Protein AF-A0A4R3VF91-F1 (afdb_monomer_lite)

Foldseek 3Di:
DDDDDDDDDDDDDDPPPPPPDPPPPPPPPQDLQSVLQVVQQVDDLVLQQDPCSSCVFKNFDPPPPPPPDDDPFRVVVQPDVVQCVQQVHDPPFHWDWDDQPPFQKIKIWGQDDPQRAIGIWIWRDDPPDDIDTDDDLDDADPDRHATNFWDWTWTHGNNFIWIKTWGAPDQQAPKIKIWIWGDPPPDTDFIKIKTFHFDKDWDWDDKAFQPPDPCRVVCVVVQRVQQVQVSQVVVVHDHNDQVVQAVNPDDDPQQVVCQVPPDDPPCFLNDQFHFFDNNPDDPPDCPQQQTTFESPDWHWHWGDGPNDIWIKIWGFRGYHNRGHNKIKIWIFDPPRGNVRTGMIIIIHIGGSGTPRMDMDGD

pLDDT: mean 86.43, std 14.27, range [40.16, 98.0]

Sequence (362 aa):
MTTPLMPRTAWLGGLAFALAGLAATAQAGPSACAEVAAQARKLPESGWAAPEPLAPWLRRYEPRHPRAMLTAVEQDLLDDPRWRQAVSATPDQPLSIERLRGTPIYRVDQVAGSAGCQTYVLVEARSGQPARPLATPIPVEQPMGLCTTQSAFFATVQGQPALVVGGHDSMIGLDQHYRVSTWDGKAFGPACTLALKLHGRLRQAEQHCRSDAGWCSGAAALARELAQAYDRDRRGGAKLDPEKFADGHSPDRILRTTLRQPDLGPGAAGDEGLQLPLLGDEARDRDIFLSSYANVDVRRLAVWLDGRWWQVVVGRAGIGWRESTDTLVTLYEPLGRAIDAQAGWRFTLEASGLVSATASPE

InterPro domains:
  IPR006311 Twin-arginine translocation pathway, signal sequence [PS51318] (1-34)

Organism: Roseateles saccharophilus (NCBI:txid304)

Secondary structure (DSSP, 8-state):
---------------------------PPPPHHHHHHHHHTTS-GGGGGSSSTTTTTEEEPPP-TT-SS--HHHHHHHH-HHHHHHTT--TTSPPEEEE-TTSSEEEEEEEETTTTEEEEEEEE--TTS--EEE--SSPPPTTT-B-TTEEEEEEEETTEEEEEEEEESSTT---EEEEEEEB-SSSB---EEEEEEEEEEEEEEEEEE-TT-TTHHHHHHHHHHHHHHHHHHHTTSS---GGGGTTTPPPPHHHHHHHHS---STTSTT-TT-B---TT---SS--HHHHBB-SSS-EEEEEEETTEEEEEEEEEEEETTEEEEEEEEEEE-TT--GGGEEEEEEEEEEEEEEEEEEEEE-

Radius of gyration: 30.02 Å; chains: 1; bounding box: 81×42×118 Å

Structure (mmCIF, N/CA/C/O backbone):
data_AF-A0A4R3VF91-F1
#
_entry.id   AF-A0A4R3VF91-F1
#
loop_
_atom_site.group_PDB
_atom_site.id
_atom_site.type_symbol
_atom_site.label_atom_id
_atom_site.label_alt_id
_atom_site.label_comp_id
_atom_site.label_asym_id
_atom_site.label_entity_id
_atom_site.label_seq_id
_atom_site.pdbx_PDB_ins_code
_atom_site.Cartn_x
_atom_site.Cartn_y
_atom_site.Cartn_z
_atom_site.occupancy
_atom_site.B_iso_or_equiv
_atom_site.auth_seq_id
_atom_site.auth_comp_id
_atom_site.auth_asym_id
_atom_site.auth_atom_id
_atom_site.pdbx_PDB_model_num
ATOM 1 N N . MET A 1 1 ? 50.967 6.607 81.917 1.00 45.06 1 MET A N 1
ATOM 2 C CA . MET A 1 1 ? 51.541 5.290 82.275 1.00 45.06 1 MET A CA 1
ATOM 3 C C . MET A 1 1 ? 50.398 4.347 82.616 1.00 45.06 1 MET A C 1
ATOM 5 O O . MET A 1 1 ? 49.387 4.833 83.101 1.00 45.06 1 MET A O 1
ATOM 9 N N . THR A 1 2 ? 50.586 3.061 82.300 1.00 42.62 2 THR A N 1
ATOM 10 C CA . THR A 1 2 ? 49.705 1.892 82.525 1.00 42.62 2 THR A CA 1
ATOM 11 C C . THR A 1 2 ? 48.376 1.831 81.754 1.00 42.62 2 THR A C 1
ATOM 13 O O . THR A 1 2 ? 47.336 2.288 82.214 1.00 42.62 2 THR A O 1
ATOM 16 N N . THR A 1 3 ? 48.435 1.172 80.589 1.00 51.84 3 THR A N 1
ATOM 17 C CA . THR A 1 3 ? 47.417 0.231 80.066 1.00 51.84 3 THR A CA 1
ATOM 18 C C . THR A 1 3 ? 47.042 -0.804 81.140 1.00 51.84 3 THR A C 1
ATOM 20 O O . THR A 1 3 ? 47.899 -1.080 81.989 1.00 51.84 3 THR A O 1
ATOM 23 N N . PRO A 1 4 ? 45.827 -1.412 81.131 1.00 60.66 4 PRO A N 1
ATOM 24 C CA . PRO A 1 4 ? 45.708 -2.696 80.411 1.00 60.66 4 PRO A CA 1
ATOM 25 C C . PRO A 1 4 ? 44.298 -3.219 79.989 1.00 60.66 4 PRO A C 1
ATOM 27 O O . PRO A 1 4 ? 43.261 -2.798 80.486 1.00 60.66 4 PRO A O 1
ATOM 30 N N . LEU A 1 5 ? 44.355 -4.253 79.129 1.00 50.31 5 LEU A N 1
ATOM 31 C CA . LEU A 1 5 ? 43.530 -5.483 79.072 1.00 50.31 5 LEU A CA 1
ATOM 32 C C . LEU A 1 5 ? 42.100 -5.479 78.464 1.00 50.31 5 LEU A C 1
ATOM 34 O O . LEU A 1 5 ? 41.109 -5.161 79.109 1.00 50.31 5 LEU A O 1
ATOM 38 N N . MET A 1 6 ? 42.012 -6.048 77.248 1.00 42.06 6 MET A N 1
ATOM 39 C CA . MET A 1 6 ? 40.933 -6.963 76.796 1.00 42.06 6 MET A CA 1
ATOM 40 C C . MET A 1 6 ? 40.815 -8.166 77.766 1.00 42.06 6 MET A C 1
ATOM 42 O O . MET A 1 6 ? 41.858 -8.512 78.330 1.00 42.06 6 MET A O 1
ATOM 46 N N . PRO A 1 7 ? 39.659 -8.867 77.952 1.00 59.53 7 PRO A N 1
ATOM 47 C CA . PRO A 1 7 ? 38.910 -9.567 76.880 1.00 59.53 7 PRO A CA 1
ATOM 48 C C . PRO A 1 7 ? 37.387 -9.790 77.119 1.00 59.53 7 PRO A C 1
ATOM 50 O O . PRO A 1 7 ? 36.879 -9.513 78.201 1.00 59.53 7 PRO A O 1
ATOM 53 N N . ARG A 1 8 ? 36.674 -10.340 76.113 1.00 48.03 8 ARG A N 1
ATOM 54 C CA . ARG A 1 8 ? 35.549 -11.325 76.196 1.00 48.03 8 ARG A CA 1
ATOM 55 C C . ARG A 1 8 ? 34.787 -11.366 74.858 1.00 48.03 8 ARG A C 1
ATOM 57 O O . ARG A 1 8 ? 34.221 -10.370 74.437 1.00 48.03 8 ARG A O 1
ATOM 64 N N . THR A 1 9 ? 34.950 -12.407 74.037 1.00 50.25 9 THR A N 1
ATOM 65 C CA . THR A 1 9 ? 34.084 -13.610 73.965 1.00 50.25 9 THR A CA 1
ATOM 66 C C . THR A 1 9 ? 32.581 -13.316 73.954 1.00 50.25 9 THR A C 1
ATOM 68 O O . THR A 1 9 ? 32.019 -13.037 75.007 1.00 50.25 9 THR A O 1
ATOM 71 N N . ALA A 1 10 ? 31.945 -13.472 72.789 1.00 50.44 10 ALA A N 1
ATOM 72 C CA . ALA A 1 10 ? 30.810 -14.379 72.550 1.00 50.44 10 ALA A CA 1
ATOM 73 C C . ALA A 1 10 ? 30.199 -14.066 71.172 1.00 50.44 10 ALA A C 1
ATOM 75 O O . ALA A 1 10 ? 29.395 -13.152 71.019 1.00 50.44 10 ALA A O 1
ATOM 76 N N . TRP A 1 11 ? 30.599 -14.835 70.159 1.00 50.38 11 TRP A N 1
ATOM 77 C CA . TRP A 1 11 ? 29.845 -14.951 68.914 1.00 50.38 11 TRP A CA 1
ATOM 78 C C . TRP A 1 11 ? 28.610 -15.809 69.201 1.00 50.38 11 TRP A C 1
ATOM 80 O O . TRP A 1 11 ? 28.741 -17.005 69.455 1.00 50.38 11 TRP A O 1
ATOM 90 N N . LEU A 1 12 ? 27.424 -15.204 69.182 1.00 50.53 12 LEU A N 1
ATOM 91 C CA . LEU A 1 12 ? 26.155 -15.924 69.115 1.00 50.53 12 LEU A CA 1
ATOM 92 C C . LEU A 1 12 ? 25.601 -15.777 67.703 1.00 50.53 12 LEU A C 1
ATOM 94 O O . LEU A 1 12 ? 25.362 -14.672 67.218 1.00 50.53 12 LEU A O 1
ATOM 98 N N . GLY A 1 13 ? 25.461 -16.925 67.045 1.00 49.75 13 GLY A N 1
ATOM 99 C CA . GLY A 1 13 ? 24.910 -17.047 65.710 1.00 49.75 13 GLY A CA 1
ATOM 100 C C . GLY A 1 13 ? 23.456 -16.591 65.645 1.00 49.75 13 GLY A C 1
ATOM 101 O O . GLY A 1 13 ? 22.616 -17.016 66.433 1.00 49.75 13 GLY A O 1
ATOM 102 N N . GLY A 1 14 ? 23.171 -15.764 64.646 1.00 41.75 14 GLY A N 1
ATOM 103 C CA . GLY A 1 14 ? 21.836 -15.547 64.111 1.00 41.75 14 GLY A CA 1
ATOM 104 C C . GLY A 1 14 ? 21.811 -16.064 62.680 1.00 41.75 14 GLY A C 1
ATOM 105 O O . GLY A 1 14 ? 22.100 -15.324 61.745 1.00 41.75 14 GLY A O 1
ATOM 106 N N . LEU A 1 15 ? 21.508 -17.351 62.515 1.00 47.44 15 LEU A N 1
ATOM 107 C CA . LEU A 1 15 ? 21.179 -17.960 61.226 1.00 47.44 15 LEU A CA 1
ATOM 108 C C . LEU A 1 15 ? 19.772 -17.476 60.844 1.00 47.44 15 LEU A C 1
ATOM 110 O O . LEU A 1 15 ? 18.769 -18.115 61.148 1.00 47.44 15 LEU A O 1
ATOM 114 N N . ALA A 1 16 ? 19.693 -16.296 60.229 1.00 50.41 16 ALA A N 1
ATOM 115 C CA . ALA A 1 16 ? 18.480 -15.840 59.571 1.00 50.41 16 ALA A CA 1
ATOM 116 C C . ALA A 1 16 ? 18.315 -16.656 58.282 1.00 50.41 16 ALA A C 1
ATOM 118 O O . ALA A 1 16 ? 18.962 -16.388 57.270 1.00 50.41 16 ALA A O 1
ATOM 119 N N . PHE A 1 17 ? 17.475 -17.690 58.343 1.00 48.91 17 PHE A N 1
ATOM 120 C CA . PHE A 1 17 ? 16.962 -18.382 57.166 1.00 48.91 17 PHE A CA 1
ATOM 121 C C . PHE A 1 17 ? 16.191 -17.367 56.314 1.00 48.91 17 PHE A C 1
ATOM 123 O O . PHE A 1 17 ? 15.027 -17.060 56.573 1.00 48.91 17 PHE A O 1
ATOM 130 N N . ALA A 1 18 ? 16.860 -16.827 55.298 1.00 51.25 18 ALA A N 1
ATOM 131 C CA . ALA A 1 18 ? 16.218 -16.136 54.199 1.00 51.25 18 ALA A CA 1
ATOM 132 C C . ALA A 1 18 ? 15.401 -17.172 53.415 1.00 51.25 18 ALA A C 1
ATOM 134 O O . ALA A 1 18 ? 15.903 -17.837 52.511 1.00 51.25 18 ALA A O 1
ATOM 135 N N . LEU A 1 19 ? 14.128 -17.322 53.785 1.00 47.91 19 LEU A N 1
ATOM 136 C CA . LEU A 1 19 ? 13.093 -17.862 52.911 1.00 47.91 19 LEU A CA 1
ATOM 137 C C . LEU A 1 19 ? 12.897 -16.854 51.771 1.00 47.91 19 LEU A C 1
ATOM 139 O O . LEU A 1 19 ? 11.961 -16.058 51.765 1.00 47.91 19 LEU A O 1
ATOM 143 N N . ALA A 1 20 ? 13.845 -16.850 50.833 1.00 51.06 20 ALA A N 1
ATOM 144 C CA . ALA A 1 20 ? 13.675 -16.235 49.534 1.00 51.06 20 ALA A CA 1
ATOM 145 C C . ALA A 1 20 ? 12.522 -16.980 48.865 1.00 51.06 20 ALA A C 1
ATOM 147 O O . ALA A 1 20 ? 12.663 -18.124 48.431 1.00 51.06 20 ALA A O 1
ATOM 148 N N . GLY A 1 21 ? 11.352 -16.343 48.886 1.00 46.50 21 GLY A N 1
ATOM 149 C CA . GLY A 1 21 ? 10.178 -16.817 48.190 1.00 46.50 21 GLY A CA 1
ATOM 150 C C . GLY A 1 21 ? 10.555 -17.114 46.748 1.00 46.50 21 GLY A C 1
ATOM 151 O O . GLY A 1 21 ? 10.950 -16.221 46.000 1.00 46.50 21 GLY A O 1
ATOM 152 N N . LEU A 1 22 ? 10.413 -18.382 46.373 1.00 46.28 22 LEU A N 1
ATOM 153 C CA . LEU A 1 22 ? 10.163 -18.791 45.003 1.00 46.28 22 LEU A CA 1
ATOM 154 C C . LEU A 1 22 ? 8.851 -18.114 44.595 1.00 46.28 22 LEU A C 1
ATOM 156 O O . LEU A 1 22 ? 7.777 -18.707 44.670 1.00 46.28 22 LEU A O 1
ATOM 160 N N . ALA A 1 23 ? 8.924 -16.834 44.228 1.00 48.38 23 ALA A N 1
ATOM 161 C CA . ALA A 1 23 ? 7.918 -16.228 43.389 1.00 48.38 23 ALA A CA 1
ATOM 162 C C . ALA A 1 23 ? 7.954 -17.063 42.116 1.00 48.38 23 ALA A C 1
ATOM 164 O O . ALA A 1 23 ? 8.884 -16.953 41.319 1.00 48.38 23 ALA A O 1
ATOM 165 N N . ALA A 1 24 ? 6.996 -17.982 42.001 1.00 44.81 24 ALA A N 1
ATOM 166 C CA . ALA A 1 24 ? 6.704 -18.650 40.758 1.00 44.81 24 ALA A CA 1
ATOM 167 C C . ALA A 1 24 ? 6.499 -17.531 39.741 1.00 44.81 24 ALA A C 1
ATOM 169 O O . ALA A 1 24 ? 5.472 -16.850 39.745 1.00 44.81 24 ALA A O 1
ATOM 170 N N . THR A 1 25 ? 7.517 -17.284 38.922 1.00 43.28 25 THR A N 1
ATOM 171 C CA . THR A 1 25 ? 7.365 -16.546 37.687 1.00 43.28 25 THR A CA 1
ATOM 172 C C . THR A 1 25 ? 6.420 -17.407 36.875 1.00 43.28 25 THR A C 1
ATOM 174 O O . THR A 1 25 ? 6.833 -18.369 36.233 1.00 43.28 25 THR A O 1
ATOM 177 N N . ALA A 1 26 ? 5.117 -17.143 37.015 1.00 44.25 26 ALA A N 1
ATOM 178 C CA . ALA A 1 26 ? 4.105 -17.689 36.137 1.00 44.25 26 ALA A CA 1
ATOM 179 C C . ALA A 1 26 ? 4.610 -17.372 34.737 1.00 44.25 26 ALA A C 1
ATOM 181 O O . ALA A 1 26 ? 4.691 -16.206 34.349 1.00 44.25 26 ALA A O 1
ATOM 182 N N . GLN A 1 27 ? 5.111 -18.405 34.070 1.00 44.84 27 GLN A N 1
ATOM 183 C CA . GLN A 1 27 ? 5.760 -18.286 32.785 1.00 44.84 27 GLN A CA 1
ATOM 184 C C . GLN A 1 27 ? 4.653 -17.822 31.857 1.00 44.84 27 GLN A C 1
ATOM 186 O O . GLN A 1 27 ? 3.758 -18.600 31.525 1.00 44.84 27 GLN A O 1
ATOM 191 N N . ALA A 1 28 ? 4.630 -16.514 31.590 1.00 60.31 28 ALA A N 1
ATOM 192 C CA . ALA A 1 28 ? 3.623 -15.907 30.750 1.00 60.31 28 ALA A CA 1
ATOM 193 C C . ALA A 1 28 ? 3.618 -16.715 29.456 1.00 60.31 28 ALA A C 1
ATOM 195 O O . ALA A 1 28 ? 4.671 -16.901 28.835 1.00 60.31 28 ALA A O 1
ATOM 196 N N . GLY A 1 29 ? 2.458 -17.284 29.123 1.00 63.12 29 GLY A N 1
ATOM 197 C CA . GLY A 1 29 ? 2.298 -18.017 27.878 1.00 63.12 29 GLY A CA 1
ATOM 198 C C . GLY A 1 29 ? 2.745 -17.151 26.696 1.00 63.12 29 GLY A C 1
ATOM 199 O O . GLY A 1 29 ? 2.838 -15.924 26.825 1.00 63.12 29 GLY A O 1
ATOM 200 N N . PRO A 1 30 ? 3.052 -17.765 25.545 1.00 79.19 30 PRO A N 1
ATOM 201 C CA . PRO A 1 30 ? 3.398 -17.002 24.356 1.00 79.19 30 PRO A CA 1
ATOM 202 C C . PRO A 1 30 ? 2.316 -15.948 24.082 1.00 79.19 30 PRO A C 1
ATOM 204 O O . PRO A 1 30 ? 1.122 -16.228 24.167 1.00 79.19 30 PRO A O 1
ATOM 207 N N . SER A 1 31 ? 2.734 -14.713 23.793 1.00 90.81 31 SER A N 1
ATOM 208 C CA . SER A 1 31 ? 1.795 -13.654 23.424 1.00 90.81 31 SER A CA 1
ATOM 209 C C . SER A 1 31 ? 1.059 -14.024 22.133 1.00 90.81 31 SER A C 1
ATOM 211 O O . SER A 1 31 ? 1.579 -14.781 21.308 1.00 90.81 31 SER A O 1
ATOM 213 N N . ALA A 1 32 ? -0.120 -13.438 21.905 1.00 93.94 32 ALA A N 1
ATOM 214 C CA . ALA A 1 32 ? -0.872 -13.652 20.667 1.00 93.94 32 ALA A CA 1
ATOM 215 C C . ALA A 1 32 ? -0.009 -13.377 19.415 1.00 93.94 32 ALA A C 1
ATOM 217 O O . ALA A 1 32 ? -0.045 -14.143 18.453 1.00 93.94 32 ALA A O 1
ATOM 218 N N . CYS A 1 33 ? 0.845 -12.345 19.450 1.00 97.12 33 CYS A N 1
ATOM 219 C CA . CYS A 1 33 ? 1.795 -12.051 18.375 1.00 97.12 33 CYS A CA 1
ATOM 220 C C . CYS A 1 33 ? 2.848 -13.151 18.193 1.00 97.12 33 CYS A C 1
ATOM 222 O O . CYS A 1 33 ? 3.173 -13.494 17.058 1.00 97.12 33 CYS A O 1
ATOM 224 N N . ALA A 1 34 ? 3.371 -13.729 19.280 1.00 97.00 34 ALA A N 1
ATOM 225 C CA . ALA A 1 34 ? 4.343 -14.819 19.203 1.00 97.00 34 ALA A CA 1
ATOM 226 C C . ALA A 1 34 ? 3.735 -16.076 18.567 1.00 97.00 34 ALA A C 1
ATOM 228 O O . ALA A 1 34 ? 4.389 -16.731 17.751 1.00 97.00 34 ALA A O 1
ATOM 229 N N . GLU A 1 35 ? 2.473 -16.379 18.876 1.00 96.31 35 GLU A N 1
ATOM 230 C CA . GLU A 1 35 ? 1.740 -17.470 18.233 1.00 96.31 35 GLU A CA 1
ATOM 231 C C . GLU A 1 35 ? 1.494 -17.190 16.748 1.00 96.31 35 GLU A C 1
ATOM 233 O O . GLU A 1 35 ? 1.806 -18.038 15.912 1.00 96.31 35 GLU A O 1
ATOM 238 N N . VAL A 1 36 ? 1.014 -15.991 16.389 1.00 97.25 36 VAL A N 1
ATOM 239 C CA . VAL A 1 36 ? 0.835 -15.598 14.979 1.00 97.25 36 VAL A CA 1
ATOM 240 C C . VAL A 1 36 ? 2.163 -15.672 14.218 1.00 97.25 36 VAL A C 1
ATOM 242 O O . VAL A 1 36 ? 2.210 -16.271 13.148 1.00 97.25 36 VAL A O 1
ATOM 245 N N . ALA A 1 37 ? 3.264 -15.162 14.777 1.00 97.88 37 ALA A N 1
ATOM 246 C CA . ALA A 1 37 ? 4.592 -15.241 14.164 1.00 97.88 37 ALA A CA 1
ATOM 247 C C . ALA A 1 37 ? 5.080 -16.692 14.002 1.00 97.88 37 ALA A C 1
ATOM 249 O O . ALA A 1 37 ? 5.738 -17.035 13.017 1.00 97.88 37 ALA A O 1
ATOM 250 N N . ALA A 1 38 ? 4.782 -17.572 14.963 1.00 97.50 38 ALA A N 1
ATOM 251 C CA . ALA A 1 38 ? 5.100 -18.993 14.859 1.00 97.50 38 ALA A CA 1
ATOM 252 C C . ALA A 1 38 ? 4.291 -19.690 13.755 1.00 97.50 38 ALA A C 1
ATOM 254 O O . ALA A 1 38 ? 4.835 -20.558 13.075 1.00 97.50 38 ALA A O 1
ATOM 255 N N . GLN A 1 39 ? 3.027 -19.312 13.558 1.00 97.00 39 GLN A N 1
ATOM 256 C CA . GLN A 1 39 ? 2.188 -19.855 12.489 1.00 97.00 39 GLN A CA 1
ATOM 257 C C . GLN A 1 39 ? 2.562 -19.296 11.112 1.00 97.00 39 GLN A C 1
ATOM 259 O O . GLN A 1 39 ? 2.690 -20.060 10.160 1.00 97.00 39 GLN A O 1
ATOM 264 N N . ALA A 1 40 ? 2.852 -17.997 11.021 1.00 96.81 40 ALA A N 1
ATOM 265 C CA . ALA A 1 40 ? 3.331 -17.353 9.801 1.00 96.81 40 ALA A CA 1
ATOM 266 C C . ALA A 1 40 ? 4.596 -18.039 9.259 1.00 96.81 40 ALA A C 1
ATOM 268 O O . ALA A 1 40 ? 4.691 -18.316 8.068 1.00 96.81 40 ALA A O 1
ATOM 269 N N . ARG A 1 41 ? 5.537 -18.414 10.138 1.00 97.50 41 ARG A N 1
ATOM 270 C CA . ARG A 1 41 ? 6.750 -19.166 9.758 1.00 97.50 41 ARG A CA 1
ATOM 271 C C . ARG A 1 41 ? 6.487 -20.570 9.208 1.00 97.50 41 ARG A C 1
ATOM 273 O O . ARG A 1 41 ? 7.373 -21.133 8.577 1.00 97.50 41 ARG A O 1
ATOM 280 N N . LYS A 1 42 ? 5.310 -21.145 9.463 1.00 97.00 42 LYS A N 1
ATOM 281 C CA . LYS A 1 42 ? 4.911 -22.467 8.956 1.00 97.00 42 LYS A CA 1
ATOM 282 C C . LYS A 1 42 ? 4.149 -22.387 7.634 1.00 97.00 42 LYS A C 1
ATOM 284 O O . LYS A 1 42 ? 3.896 -23.430 7.036 1.00 97.00 42 LYS A O 1
ATOM 289 N N . LEU A 1 43 ? 3.761 -21.189 7.187 1.00 95.88 43 LEU A N 1
ATOM 290 C CA . LEU A 1 43 ? 3.119 -21.024 5.889 1.00 95.88 43 LEU A CA 1
ATOM 291 C C . LEU A 1 43 ? 4.105 -21.382 4.767 1.00 95.88 43 LEU A C 1
ATOM 293 O O . LEU A 1 43 ? 5.232 -20.880 4.778 1.00 95.88 43 LEU A O 1
ATOM 297 N N . PRO A 1 44 ? 3.694 -22.194 3.776 1.00 94.50 44 PRO A N 1
ATOM 298 C CA . PRO A 1 44 ? 4.501 -22.400 2.580 1.00 94.50 44 PRO A CA 1
ATOM 299 C C . PRO A 1 44 ? 4.628 -21.089 1.792 1.00 94.50 44 PRO A C 1
ATOM 301 O O . PRO A 1 44 ? 3.761 -20.220 1.887 1.00 94.50 44 PRO A O 1
ATOM 304 N N . GLU A 1 45 ? 5.663 -20.964 0.958 1.00 91.50 45 GLU A N 1
ATOM 305 C CA . GLU A 1 45 ? 5.888 -19.778 0.110 1.00 91.50 45 GLU A CA 1
ATOM 306 C C . GLU A 1 45 ? 4.652 -19.407 -0.722 1.00 91.50 45 GLU A C 1
ATOM 308 O O . GLU A 1 45 ? 4.246 -18.249 -0.759 1.00 91.50 45 GLU A O 1
ATOM 313 N N . SER A 1 46 ? 3.973 -20.404 -1.298 1.00 90.56 46 SER A N 1
ATOM 314 C CA . SER A 1 46 ? 2.738 -20.200 -2.063 1.00 90.56 46 SER A CA 1
ATOM 315 C C . SER A 1 46 ? 1.592 -19.607 -1.238 1.00 90.56 46 SER A C 1
ATOM 317 O O . SER A 1 46 ? 0.699 -18.983 -1.803 1.00 90.56 46 SER A O 1
ATOM 319 N N . GLY A 1 47 ? 1.602 -19.785 0.087 1.00 93.12 47 GLY A N 1
ATOM 320 C CA . GLY A 1 47 ? 0.615 -19.198 0.993 1.00 93.12 47 GLY A CA 1
ATOM 321 C C . GLY A 1 47 ? 0.733 -17.677 1.094 1.00 93.12 47 GLY A C 1
ATOM 322 O O . GLY A 1 47 ? -0.271 -17.008 1.314 1.00 93.12 47 GLY A O 1
ATOM 323 N N . TRP A 1 48 ? 1.926 -17.121 0.863 1.00 93.94 48 TRP A N 1
ATOM 324 C CA . TRP A 1 48 ? 2.178 -15.677 0.912 1.00 93.94 48 TRP A CA 1
ATOM 325 C C . TRP A 1 48 ? 1.692 -14.920 -0.321 1.00 93.94 48 TRP A C 1
ATOM 327 O O . TRP A 1 48 ? 1.589 -13.701 -0.271 1.00 93.94 48 TRP A O 1
ATOM 337 N N . ALA A 1 49 ? 1.346 -15.629 -1.397 1.00 88.00 49 ALA A N 1
ATOM 338 C CA . ALA A 1 49 ? 0.717 -15.033 -2.572 1.00 88.00 49 ALA A CA 1
ATOM 339 C C . ALA A 1 49 ? -0.796 -14.785 -2.385 1.00 88.00 49 ALA A C 1
ATOM 341 O O . ALA A 1 49 ? -1.430 -14.196 -3.259 1.00 88.00 49 ALA A O 1
ATOM 342 N N . ALA A 1 50 ? -1.397 -15.255 -1.283 1.00 90.12 50 ALA A N 1
ATOM 343 C CA . ALA A 1 50 ? -2.796 -14.976 -0.971 1.00 90.12 50 ALA A CA 1
ATOM 344 C C . ALA A 1 50 ? -2.990 -13.492 -0.584 1.00 90.12 50 ALA A C 1
ATOM 346 O O . ALA A 1 50 ? -2.097 -12.923 0.039 1.00 90.12 50 ALA A O 1
ATOM 347 N N . PRO A 1 51 ? -4.155 -12.873 -0.867 1.00 85.38 51 PRO A N 1
ATOM 348 C CA . PRO A 1 51 ? -4.414 -11.474 -0.500 1.00 85.38 51 PRO A CA 1
ATOM 349 C C . PRO A 1 51 ? -4.312 -11.186 1.006 1.00 85.38 51 PRO A C 1
ATOM 351 O O . PRO A 1 51 ? -3.874 -10.112 1.404 1.00 85.38 51 PRO A O 1
ATOM 354 N N . GLU A 1 52 ? -4.694 -12.152 1.849 1.00 89.06 52 GLU A N 1
ATOM 355 C CA . GLU A 1 52 ? -4.638 -12.046 3.311 1.00 89.06 52 GLU A CA 1
ATOM 356 C C . GLU A 1 52 ? -4.016 -13.320 3.918 1.00 89.06 52 GLU A C 1
ATOM 358 O O . GLU A 1 52 ? -4.726 -14.166 4.470 1.00 89.06 52 GLU A O 1
ATOM 363 N N . PRO A 1 53 ? -2.684 -13.503 3.836 1.00 92.56 53 PRO A N 1
ATOM 364 C CA . PRO A 1 53 ? -2.031 -14.756 4.233 1.00 92.56 53 PRO A CA 1
ATOM 365 C C . PRO A 1 53 ? -2.177 -15.054 5.733 1.00 92.56 53 PRO A C 1
ATOM 367 O O . PRO A 1 53 ? -2.115 -16.207 6.157 1.00 92.56 53 PRO A O 1
ATOM 370 N N . LEU A 1 54 ? -2.412 -14.020 6.546 1.00 94.88 54 LEU A N 1
ATOM 371 C CA . LEU A 1 54 ? -2.600 -14.136 7.990 1.00 94.88 54 LEU A CA 1
ATOM 372 C C . LEU A 1 54 ? -4.058 -14.333 8.411 1.00 94.88 54 LEU A C 1
ATOM 374 O O . LEU A 1 54 ? -4.283 -14.577 9.594 1.00 94.88 54 LEU A O 1
ATOM 378 N N . ALA A 1 55 ? -5.036 -14.262 7.497 1.00 93.50 55 ALA A N 1
ATOM 379 C CA . ALA A 1 55 ? -6.464 -14.333 7.825 1.00 93.50 55 ALA A CA 1
ATOM 380 C C . ALA A 1 55 ? -6.872 -15.509 8.741 1.00 93.50 55 ALA A C 1
ATOM 382 O O . ALA A 1 55 ? -7.774 -15.322 9.560 1.00 93.50 55 ALA A O 1
ATOM 383 N N . PRO A 1 56 ? -6.236 -16.700 8.695 1.00 94.56 56 PRO A N 1
ATOM 384 C CA . PRO A 1 56 ? -6.543 -17.771 9.647 1.00 94.56 56 PRO A CA 1
ATOM 385 C C . PRO A 1 56 ? -6.275 -17.417 11.119 1.00 94.56 56 PRO A C 1
ATOM 387 O O . PRO A 1 56 ? -6.918 -17.979 12.004 1.00 94.56 56 PRO A O 1
ATOM 390 N N . TRP A 1 57 ? -5.349 -16.492 11.396 1.00 96.19 57 TRP A N 1
ATOM 391 C CA . TRP A 1 57 ? -4.908 -16.150 12.754 1.00 96.19 57 TRP A CA 1
ATOM 392 C C . TRP A 1 57 ? -5.074 -14.682 13.120 1.00 96.19 57 TRP A C 1
ATOM 394 O O . TRP A 1 57 ? -5.172 -14.384 14.302 1.00 96.19 57 TRP A O 1
ATOM 404 N N . LEU A 1 58 ? -5.098 -13.783 12.141 1.00 95.94 58 LEU A N 1
ATOM 405 C CA . LEU A 1 58 ? -5.344 -12.354 12.276 1.00 95.94 58 LEU A CA 1
ATOM 406 C C . LEU A 1 58 ? -6.360 -11.990 11.200 1.00 95.94 58 LEU A C 1
ATOM 408 O O . LEU A 1 58 ? -6.017 -11.797 10.038 1.00 95.94 58 LEU A O 1
ATOM 412 N N . ARG A 1 59 ? -7.631 -11.921 11.593 1.00 95.00 59 ARG A N 1
ATOM 413 C CA . ARG A 1 59 ? -8.736 -11.631 10.677 1.00 95.00 59 ARG A CA 1
ATOM 414 C C . ARG A 1 59 ? -9.372 -10.308 11.034 1.00 95.00 59 ARG A C 1
ATOM 416 O O . ARG A 1 59 ? -10.023 -10.207 12.078 1.00 95.00 59 ARG A O 1
ATOM 423 N N . ARG A 1 60 ? -9.218 -9.317 10.160 1.00 92.94 60 ARG A N 1
ATOM 424 C CA . ARG A 1 60 ? -9.921 -8.039 10.272 1.00 92.94 60 ARG A CA 1
ATOM 425 C C . ARG A 1 60 ? -11.430 -8.281 10.273 1.00 92.94 60 ARG A C 1
ATOM 427 O O . ARG A 1 60 ? -11.939 -9.149 9.563 1.00 92.94 60 ARG A O 1
ATOM 434 N N . TYR A 1 61 ? -12.169 -7.527 11.077 1.00 89.88 61 TYR A N 1
ATOM 435 C CA . TYR A 1 61 ? -13.608 -7.470 10.880 1.00 89.88 61 TYR A CA 1
ATOM 436 C C . TYR A 1 61 ? -13.877 -6.716 9.593 1.00 89.88 61 TYR A C 1
ATOM 438 O O . TYR A 1 61 ? -13.491 -5.558 9.469 1.00 89.88 61 TYR A O 1
ATOM 446 N N . GLU A 1 62 ? -14.527 -7.382 8.637 1.00 74.56 62 GLU A N 1
ATOM 447 C CA . GLU A 1 62 ? -14.942 -6.721 7.405 1.00 74.56 62 GLU A CA 1
ATOM 448 C C . GLU A 1 62 ? -15.645 -5.406 7.756 1.00 74.56 62 GLU A C 1
ATOM 450 O O . GLU A 1 62 ? -16.638 -5.433 8.509 1.00 74.56 62 GLU A O 1
ATOM 455 N N . PRO A 1 63 ? -15.137 -4.262 7.259 1.00 61.66 63 PRO A N 1
ATOM 456 C CA . PRO A 1 63 ? -15.893 -3.035 7.333 1.00 61.66 63 PRO A CA 1
ATOM 457 C C . PRO A 1 63 ? -17.194 -3.336 6.604 1.00 61.66 63 PRO A C 1
ATOM 459 O O . PRO A 1 63 ? -17.194 -3.724 5.437 1.00 61.66 63 PRO A O 1
ATOM 462 N N . ARG A 1 64 ? -18.323 -3.237 7.305 1.00 52.06 64 ARG A N 1
ATOM 463 C CA . ARG A 1 64 ? -19.615 -3.331 6.633 1.00 52.06 64 ARG A CA 1
ATOM 464 C C . ARG A 1 64 ? -19.734 -2.066 5.781 1.00 52.06 64 ARG A C 1
ATOM 466 O O . ARG A 1 64 ? -20.184 -1.037 6.282 1.00 52.06 64 ARG A O 1
ATOM 473 N N . HIS A 1 65 ? -19.243 -2.146 4.541 1.00 40.16 65 HIS A N 1
ATOM 474 C CA . HIS A 1 65 ? -19.436 -1.162 3.478 1.00 40.16 6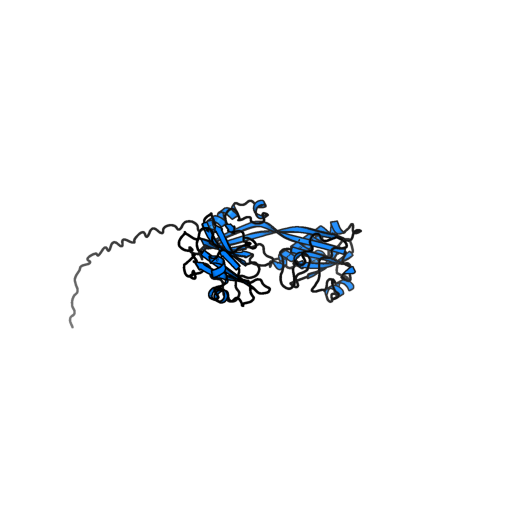5 HIS A CA 1
ATOM 475 C C . HIS A 1 65 ? -20.884 -0.698 3.485 1.00 40.16 65 HIS A C 1
ATOM 477 O O . HIS A 1 65 ? -21.768 -1.517 3.756 1.00 40.16 65 HIS A O 1
ATOM 483 N N . PRO A 1 66 ? -21.079 0.615 3.286 1.00 48.97 66 PRO A N 1
ATOM 484 C CA . PRO A 1 66 ? -21.899 1.441 4.163 1.00 48.97 66 PRO A CA 1
ATOM 485 C C . PRO A 1 66 ? -23.107 0.653 4.649 1.00 48.97 66 PRO A C 1
ATOM 487 O O . PRO A 1 66 ? -23.988 0.311 3.858 1.00 48.97 66 PRO A O 1
ATOM 490 N N . ARG A 1 67 ? -23.132 0.309 5.947 1.00 56.56 67 ARG A N 1
ATOM 491 C CA . ARG A 1 67 ? -24.356 -0.237 6.536 1.00 56.56 67 ARG A CA 1
ATOM 492 C C . ARG A 1 67 ? -25.480 0.715 6.158 1.00 56.56 67 ARG A C 1
ATOM 494 O O . ARG A 1 67 ? -25.439 1.876 6.547 1.00 56.56 67 ARG A O 1
ATOM 501 N N . ALA A 1 68 ? -26.475 0.205 5.438 1.00 60.53 68 ALA A N 1
ATOM 502 C CA . ALA A 1 68 ? -27.624 0.999 5.019 1.00 60.53 68 ALA A CA 1
ATOM 503 C C . ALA A 1 68 ? -28.334 1.671 6.210 1.00 60.53 68 ALA A C 1
ATOM 505 O O . ALA A 1 68 ? -29.024 2.665 6.020 1.00 60.53 68 ALA A O 1
ATOM 506 N N . MET A 1 69 ? -28.153 1.152 7.435 1.00 78.50 69 MET A N 1
ATOM 507 C CA . MET A 1 69 ? -28.638 1.772 8.664 1.00 78.50 69 MET A CA 1
ATOM 508 C C . MET A 1 69 ? -27.633 1.596 9.811 1.00 78.50 69 MET A C 1
ATOM 510 O O . MET A 1 69 ? -27.204 0.476 10.116 1.00 78.50 69 MET A O 1
ATOM 514 N N . LEU A 1 70 ? -27.284 2.711 10.453 1.00 88.50 70 LEU A N 1
ATOM 515 C CA . LEU A 1 70 ? -26.621 2.738 11.755 1.00 88.50 70 LEU A CA 1
ATOM 516 C C . LEU A 1 70 ? -27.629 2.356 12.846 1.00 88.50 70 LEU A C 1
ATOM 518 O O . LEU A 1 70 ? -28.824 2.633 12.739 1.00 88.50 70 LEU A O 1
ATOM 522 N N . THR A 1 71 ? -27.160 1.707 13.907 1.00 91.88 71 THR A N 1
ATOM 523 C CA . THR A 1 71 ? -27.973 1.546 15.122 1.00 91.88 71 THR A CA 1
ATOM 524 C C . THR A 1 71 ? -28.128 2.889 15.837 1.00 91.88 71 THR A C 1
ATOM 526 O O . THR A 1 71 ? -27.287 3.767 15.674 1.00 91.88 71 THR A O 1
ATOM 529 N N . ALA A 1 72 ? -29.149 3.036 16.689 1.00 93.69 72 ALA A N 1
ATOM 530 C CA . ALA A 1 72 ? -29.334 4.259 17.481 1.00 93.69 72 ALA A CA 1
ATOM 531 C C . ALA A 1 72 ? -28.078 4.627 18.296 1.00 93.69 72 ALA A C 1
ATOM 533 O O . ALA A 1 72 ? -27.662 5.772 18.288 1.00 93.69 72 ALA A O 1
ATOM 534 N N . VAL A 1 73 ? -27.405 3.638 18.900 1.00 95.38 73 VAL A N 1
ATOM 535 C CA . VAL A 1 73 ? -26.153 3.867 19.645 1.00 95.38 73 VAL A CA 1
ATOM 536 C C . VAL A 1 73 ? -25.025 4.349 18.731 1.00 95.38 73 VAL A C 1
ATOM 538 O O . VAL A 1 73 ? -24.254 5.216 19.119 1.00 95.38 73 VAL A O 1
ATOM 541 N N . GLU A 1 74 ? -24.902 3.782 17.529 1.00 94.25 74 GLU A N 1
ATOM 542 C CA . GLU A 1 74 ? -23.886 4.218 16.565 1.00 94.25 74 GLU A CA 1
ATOM 543 C C . GLU A 1 74 ? -24.173 5.648 16.082 1.00 94.25 74 GLU A C 1
ATOM 545 O O . GLU A 1 74 ? -23.246 6.446 16.001 1.00 94.25 74 GLU A O 1
ATOM 550 N N . GLN A 1 75 ? -25.440 5.988 15.832 1.00 93.75 75 GLN A N 1
ATOM 551 C CA . GLN A 1 75 ? -25.859 7.341 15.460 1.00 93.75 75 GLN A CA 1
ATOM 552 C C . GLN A 1 75 ? -25.580 8.347 16.587 1.00 93.75 75 GLN A C 1
ATOM 554 O O . GLN A 1 75 ? -24.910 9.346 16.346 1.00 93.75 75 GLN A O 1
ATOM 559 N N . ASP A 1 76 ? -25.983 8.035 17.824 1.00 94.69 76 ASP A N 1
ATOM 560 C CA . ASP A 1 76 ? -25.730 8.877 19.002 1.00 94.69 76 ASP A CA 1
ATOM 561 C C . ASP A 1 76 ? -24.227 9.153 19.189 1.00 94.69 76 ASP A C 1
ATOM 563 O O . ASP A 1 76 ? -23.828 10.253 19.566 1.00 94.69 76 ASP A O 1
ATOM 567 N N . LEU A 1 77 ? -23.373 8.159 18.914 1.00 95.50 77 LEU A N 1
ATOM 568 C CA . LEU A 1 77 ? -21.920 8.326 18.947 1.00 95.50 77 LEU A CA 1
ATOM 569 C C . LEU A 1 77 ? -21.396 9.203 17.804 1.00 95.50 77 LEU A C 1
ATOM 571 O O . LEU A 1 77 ? -20.460 9.962 18.014 1.00 95.50 77 LEU A O 1
ATOM 575 N N . LEU A 1 78 ? -21.944 9.114 16.595 1.00 94.19 78 LEU A N 1
ATOM 576 C CA . LEU A 1 78 ? -21.488 9.970 15.496 1.00 94.19 78 LEU A CA 1
ATOM 577 C C . LEU A 1 78 ? -21.964 11.425 15.638 1.00 94.19 78 LEU A C 1
ATOM 579 O O . LEU A 1 78 ? -21.273 12.332 15.167 1.00 94.19 78 LEU A O 1
ATOM 583 N N . ASP A 1 79 ? -23.093 11.644 16.314 1.00 93.62 79 ASP A N 1
ATOM 584 C CA . ASP A 1 79 ? -23.670 12.971 16.556 1.00 93.62 79 ASP A CA 1
ATOM 585 C C . ASP A 1 79 ? -23.078 13.676 17.792 1.00 93.62 79 ASP A C 1
ATOM 587 O O . ASP A 1 79 ? -23.183 14.899 17.918 1.00 93.62 79 ASP A O 1
ATOM 591 N N . ASP A 1 80 ? -22.427 12.943 18.704 1.00 95.25 80 ASP A N 1
ATOM 592 C CA . ASP A 1 80 ? -21.799 13.518 19.899 1.00 95.25 80 ASP A CA 1
ATOM 593 C C . ASP A 1 80 ? -20.523 14.316 19.531 1.00 95.25 80 ASP A C 1
ATOM 595 O O . ASP A 1 80 ? -19.505 13.738 19.119 1.00 95.25 80 ASP A O 1
ATOM 599 N N . PRO A 1 81 ? -20.509 15.652 19.732 1.00 96.06 81 PRO A N 1
ATOM 600 C CA . PRO A 1 81 ? -19.391 16.507 19.331 1.00 96.06 81 PRO A CA 1
ATOM 601 C C . PRO A 1 81 ? -18.088 16.194 20.077 1.00 96.06 81 PRO A C 1
ATOM 603 O O . PRO A 1 81 ? -17.008 16.539 19.587 1.00 96.06 81 PRO A O 1
ATOM 606 N N . ARG A 1 82 ? -18.151 15.520 21.235 1.00 96.94 82 ARG A N 1
ATOM 607 C CA . ARG A 1 82 ? -16.958 15.136 22.003 1.00 96.94 82 ARG A CA 1
ATOM 608 C C . ARG A 1 82 ? -16.056 14.200 21.207 1.00 96.94 82 ARG A C 1
ATOM 610 O O . ARG A 1 82 ? -14.836 14.333 21.274 1.00 96.94 82 ARG A O 1
ATOM 617 N N . TRP A 1 83 ? -16.632 13.277 20.437 1.00 95.81 83 TRP A N 1
ATOM 618 C CA . TRP A 1 83 ? -15.844 12.306 19.673 1.00 95.81 83 TRP A CA 1
ATOM 619 C C . TRP A 1 83 ? -15.226 12.929 18.433 1.00 95.81 83 TRP A C 1
ATOM 621 O O . TRP A 1 83 ? -14.060 12.666 18.149 1.00 95.81 83 TRP A O 1
ATOM 631 N N . ARG A 1 84 ? -15.944 13.851 17.781 1.00 94.75 84 ARG A N 1
ATOM 632 C CA . ARG A 1 84 ? -15.395 14.699 16.717 1.00 94.75 84 ARG A CA 1
ATOM 633 C C . ARG A 1 84 ? -14.173 15.483 17.200 1.00 94.75 84 ARG A C 1
ATOM 635 O O . ARG A 1 84 ? -13.131 15.456 16.547 1.00 94.75 84 ARG A O 1
ATOM 642 N N . GLN A 1 85 ? -14.275 16.127 18.364 1.00 94.94 85 GLN A N 1
ATOM 643 C CA . GLN A 1 85 ? -13.156 16.852 18.968 1.00 94.94 85 GLN A CA 1
ATOM 644 C C . GLN A 1 85 ? -11.988 15.915 19.307 1.00 94.94 85 GLN A C 1
ATOM 646 O O . GLN A 1 85 ? -10.839 16.246 19.028 1.00 94.94 85 GLN A O 1
ATOM 651 N N . ALA A 1 86 ? -12.269 14.739 19.870 1.00 93.50 86 ALA A N 1
ATOM 652 C CA . ALA A 1 86 ? -11.241 13.784 20.276 1.00 93.50 86 ALA A CA 1
ATOM 653 C C . ALA A 1 86 ? -10.433 13.212 19.095 1.00 93.50 86 ALA A C 1
ATOM 655 O O . ALA A 1 86 ? -9.253 12.912 19.264 1.00 93.50 86 ALA A O 1
ATOM 656 N N . VAL A 1 87 ? -11.024 13.111 17.898 1.00 93.00 87 VAL A N 1
ATOM 657 C CA . VAL A 1 87 ? -10.298 12.734 16.669 1.00 93.00 87 VAL A CA 1
ATOM 658 C C . VAL A 1 87 ? -9.797 13.933 15.856 1.00 93.00 87 VAL A C 1
ATOM 660 O O . VAL A 1 87 ? -9.196 13.738 14.800 1.00 93.00 87 VAL A O 1
ATOM 663 N N . SER A 1 88 ? -9.997 15.164 16.342 1.00 92.69 88 SER A N 1
ATOM 664 C CA . SER A 1 88 ? -9.660 16.418 15.647 1.00 92.69 88 SER A CA 1
ATOM 665 C C . SER A 1 88 ? -10.326 16.573 14.272 1.00 92.69 88 SER A C 1
ATOM 667 O O . SER A 1 88 ? -9.711 17.077 13.334 1.00 92.69 88 SER A O 1
ATOM 669 N N . ALA A 1 89 ? -11.574 16.122 14.135 1.00 91.81 89 ALA A N 1
ATOM 670 C CA . ALA A 1 89 ? -12.331 16.250 12.892 1.00 91.81 89 ALA A CA 1
ATOM 671 C C . ALA A 1 89 ? -13.038 17.614 12.792 1.00 91.81 89 ALA A C 1
ATOM 673 O O . ALA A 1 89 ? -13.681 18.070 13.741 1.00 91.81 89 ALA A O 1
ATOM 674 N N . THR A 1 90 ? -12.976 18.258 11.626 1.00 91.62 90 THR A N 1
ATOM 675 C CA . THR A 1 90 ? -13.762 19.464 11.308 1.00 91.62 90 THR A CA 1
ATOM 676 C C . THR A 1 90 ? -15.232 19.100 11.067 1.00 91.62 90 THR A C 1
ATOM 678 O O . THR A 1 90 ? -15.515 17.936 10.800 1.00 91.62 90 THR A O 1
ATOM 681 N N . PRO A 1 91 ? -16.207 20.024 11.172 1.00 90.62 91 PRO A N 1
ATOM 682 C CA . PRO A 1 91 ? -17.636 19.690 11.051 1.00 90.62 91 PRO A CA 1
ATOM 683 C C . PRO A 1 91 ? -18.044 18.993 9.742 1.00 90.62 91 PRO A C 1
ATOM 685 O O . PRO A 1 91 ? -18.980 18.201 9.739 1.00 90.62 91 PRO A O 1
ATOM 688 N N . ASP A 1 92 ? -17.339 19.276 8.651 1.00 89.62 92 ASP A N 1
ATOM 689 C CA . ASP A 1 92 ? -17.550 18.730 7.309 1.00 89.62 92 ASP A CA 1
ATOM 690 C C . ASP A 1 92 ? -16.875 17.367 7.078 1.00 89.62 92 ASP A C 1
ATOM 692 O O . ASP A 1 92 ? -17.209 16.668 6.121 1.00 89.62 92 ASP A O 1
ATOM 696 N N . GLN A 1 93 ? -15.957 16.952 7.956 1.00 90.06 93 GLN A N 1
ATOM 697 C CA . GLN A 1 93 ? -15.288 15.659 7.838 1.00 90.06 93 GLN A CA 1
ATOM 698 C C . GLN A 1 93 ? -16.206 14.523 8.317 1.00 90.06 93 GLN A C 1
ATOM 700 O O . GLN A 1 93 ? -16.722 14.573 9.443 1.00 90.06 93 GLN A O 1
ATOM 705 N N . PRO A 1 94 ? -16.427 13.474 7.506 1.00 90.50 94 PRO A N 1
ATOM 706 C CA . PRO A 1 94 ? -17.203 12.325 7.941 1.00 90.50 94 PRO A CA 1
ATOM 707 C C . PRO A 1 94 ? -16.438 11.547 9.013 1.00 90.50 94 PRO A C 1
ATOM 709 O O . PRO A 1 94 ? -15.241 11.286 8.888 1.00 90.50 94 PRO A O 1
ATOM 712 N N . LEU A 1 95 ? -17.155 11.145 10.059 1.00 93.62 95 LEU A N 1
ATOM 713 C CA . LEU A 1 95 ? -16.656 10.195 11.044 1.00 93.62 95 LEU A CA 1
ATOM 714 C C . LEU A 1 95 ? -17.019 8.773 10.614 1.00 93.62 95 LEU A C 1
ATOM 716 O O . LEU A 1 95 ? -18.081 8.531 10.039 1.00 93.62 95 LEU A O 1
ATOM 720 N N . SER A 1 96 ? -16.139 7.832 10.924 1.00 92.88 96 SER A N 1
ATOM 721 C CA . SER A 1 96 ? -16.363 6.398 10.780 1.00 92.88 96 SER A CA 1
ATOM 722 C C . SER A 1 96 ? -16.546 5.758 12.149 1.00 92.88 96 SER A C 1
ATOM 724 O O . SER A 1 96 ? -15.991 6.216 13.150 1.00 92.88 96 SER A O 1
ATOM 726 N N . ILE A 1 97 ? -17.334 4.685 12.195 1.00 93.94 97 ILE A N 1
ATOM 727 C CA . ILE A 1 97 ? -17.552 3.909 13.411 1.00 93.94 97 ILE A CA 1
ATOM 728 C C . ILE A 1 97 ? -17.459 2.415 13.128 1.00 93.94 97 ILE A C 1
ATOM 730 O O . ILE A 1 97 ? -18.049 1.889 12.184 1.00 93.94 97 ILE A O 1
ATOM 734 N N . GLU A 1 98 ? -16.723 1.714 13.981 1.00 94.31 98 GLU A N 1
ATOM 735 C CA . GLU A 1 98 ? -16.587 0.264 13.954 1.00 94.31 98 GLU A CA 1
ATOM 736 C C . GLU A 1 98 ? -16.885 -0.293 15.345 1.00 94.31 98 GLU A C 1
ATOM 738 O O . GLU A 1 98 ? -16.503 0.299 16.349 1.00 94.31 98 GLU A O 1
ATOM 743 N N . ARG A 1 99 ? -17.563 -1.440 15.433 1.00 94.56 99 ARG A N 1
ATOM 744 C CA . ARG A 1 99 ? -17.876 -2.095 16.710 1.00 94.56 99 ARG A CA 1
ATOM 745 C C . ARG A 1 99 ? -17.048 -3.362 16.880 1.00 94.56 99 ARG A C 1
ATOM 747 O O . ARG A 1 99 ? -17.061 -4.228 16.002 1.00 94.56 99 ARG A O 1
ATOM 754 N N . LEU A 1 100 ? -16.419 -3.529 18.041 1.00 95.38 100 LEU A N 1
ATOM 755 C CA . LEU A 1 100 ? -15.792 -4.789 18.431 1.00 95.38 100 LEU A CA 1
ATOM 756 C C . LEU A 1 100 ? -16.903 -5.836 18.636 1.00 95.38 100 LEU A C 1
ATOM 758 O O . LEU A 1 100 ? -17.800 -5.679 19.469 1.00 95.38 100 LEU A O 1
ATOM 762 N N . ARG A 1 101 ? -16.903 -6.890 17.812 1.00 91.88 101 ARG A N 1
ATOM 763 C CA . ARG A 1 101 ? -17.994 -7.877 17.773 1.00 91.88 101 ARG A CA 1
ATOM 764 C C . ARG A 1 101 ? -18.255 -8.481 19.156 1.00 91.88 101 ARG A C 1
ATOM 766 O O . ARG A 1 101 ? -17.333 -8.909 19.838 1.00 91.88 101 ARG A O 1
ATOM 773 N N . GLY A 1 102 ? -19.531 -8.535 19.542 1.00 91.75 102 GLY A N 1
ATOM 774 C CA . GLY A 1 102 ? -19.969 -9.113 20.817 1.00 91.75 102 GLY A CA 1
ATOM 775 C C . GLY A 1 102 ? -19.766 -8.219 22.045 1.00 91.75 102 GLY A C 1
ATOM 776 O O . GLY A 1 102 ? -20.141 -8.626 23.139 1.00 91.75 102 GLY A O 1
ATOM 777 N N . THR A 1 103 ? -19.233 -7.003 21.897 1.00 95.06 103 THR A N 1
ATOM 778 C CA . THR A 1 103 ? -18.958 -6.097 23.025 1.00 95.06 103 THR A CA 1
ATOM 779 C C . THR A 1 103 ? -19.690 -4.757 22.851 1.00 95.06 103 THR A C 1
ATOM 781 O O . THR A 1 103 ? -20.225 -4.485 21.773 1.00 95.06 103 THR A O 1
ATOM 784 N N . PRO A 1 104 ? -19.786 -3.914 23.893 1.00 96.31 104 PRO A N 1
ATOM 785 C CA . PRO A 1 104 ? -20.262 -2.530 23.789 1.00 96.31 104 PRO A CA 1
ATOM 786 C C . PRO A 1 104 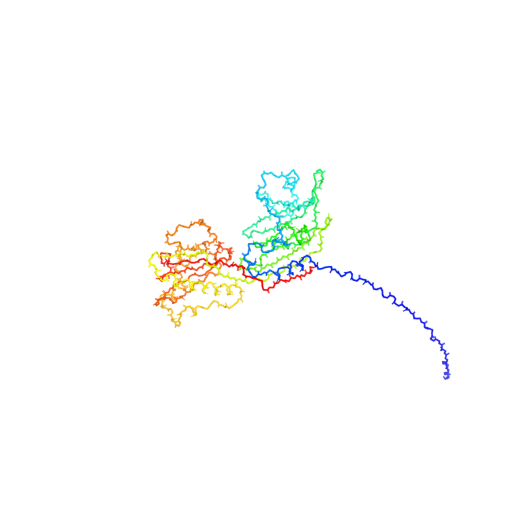? -19.156 -1.543 23.367 1.00 96.31 104 PRO A C 1
ATOM 788 O O . PRO A 1 104 ? -19.290 -0.348 23.611 1.00 96.31 104 PRO A O 1
ATOM 791 N N . ILE A 1 105 ? -18.046 -2.028 22.801 1.00 97.56 105 ILE A N 1
ATOM 792 C CA . ILE A 1 105 ? -16.891 -1.196 22.456 1.00 97.56 105 ILE A CA 1
ATOM 793 C C . ILE A 1 105 ? -16.961 -0.788 20.994 1.00 97.56 105 ILE A C 1
ATOM 795 O O . ILE A 1 105 ? -17.123 -1.628 20.103 1.00 97.56 105 ILE A O 1
ATOM 799 N N . TYR A 1 106 ? -16.774 0.502 20.767 1.00 97.06 106 TYR A N 1
ATOM 800 C CA . TYR A 1 106 ? -16.738 1.133 19.465 1.00 97.06 106 TYR A CA 1
ATOM 801 C C . TYR A 1 106 ? -15.395 1.826 19.272 1.00 97.06 106 TYR A C 1
ATOM 803 O O . TYR A 1 106 ? -14.824 2.371 20.215 1.00 97.06 106 TYR A O 1
ATOM 811 N N . ARG A 1 107 ? -14.902 1.815 18.039 1.00 96.38 107 ARG A N 1
ATOM 812 C CA . ARG A 1 107 ? -13.879 2.736 17.567 1.00 96.38 107 ARG A CA 1
ATOM 813 C C . ARG A 1 107 ? -14.599 3.807 16.768 1.00 96.38 107 ARG A C 1
ATOM 815 O O . ARG A 1 107 ? -15.294 3.467 15.814 1.00 96.38 107 ARG A O 1
ATOM 822 N N . VAL A 1 108 ? -14.426 5.061 17.162 1.00 95.75 108 VAL A N 1
ATOM 823 C CA . VAL A 1 108 ? -14.804 6.215 16.343 1.00 95.75 108 VAL A CA 1
ATOM 824 C C . VAL A 1 108 ? -13.519 6.774 15.761 1.00 95.75 108 VAL A C 1
ATOM 826 O O . VAL A 1 108 ? -12.559 7.004 16.499 1.00 95.75 108 VAL A O 1
ATOM 829 N N . ASP A 1 109 ? -13.473 6.939 14.449 1.00 95.12 109 ASP A N 1
ATOM 830 C CA . ASP A 1 109 ? -12.282 7.398 13.748 1.00 95.12 109 ASP A CA 1
ATOM 831 C C . ASP A 1 109 ? -12.612 8.401 12.648 1.00 95.12 109 ASP A C 1
ATOM 833 O O . ASP A 1 109 ? -13.752 8.513 12.200 1.00 95.12 109 ASP A O 1
ATOM 837 N N . GLN A 1 110 ? -11.599 9.147 12.226 1.00 93.19 110 GLN A N 1
ATOM 838 C CA . GLN A 1 110 ? -11.640 9.888 10.976 1.00 93.19 110 GLN A CA 1
ATOM 839 C C . GLN A 1 110 ? -10.419 9.548 10.135 1.00 93.19 110 GLN A C 1
ATOM 841 O O . GLN A 1 110 ? -9.373 9.182 10.671 1.00 93.19 110 GLN A O 1
ATOM 846 N N . VAL A 1 111 ? -10.551 9.730 8.825 1.00 92.12 111 VAL A N 1
ATOM 847 C CA . VAL A 1 111 ? -9.444 9.661 7.873 1.00 92.12 111 VAL A CA 1
ATOM 848 C C . VAL A 1 111 ? -9.418 10.980 7.115 1.00 92.12 111 VAL A C 1
ATOM 850 O O . VAL A 1 111 ? -10.387 11.321 6.439 1.00 92.12 111 VAL A O 1
ATOM 853 N N . ALA A 1 112 ? -8.324 11.728 7.240 1.00 90.00 112 ALA A N 1
ATOM 854 C CA . ALA A 1 112 ? -8.214 13.071 6.683 1.00 90.00 112 ALA A CA 1
ATOM 855 C C . ALA A 1 112 ? -6.859 13.331 6.012 1.00 90.00 112 ALA A C 1
ATOM 857 O O . ALA A 1 112 ? -5.870 12.624 6.219 1.00 90.00 112 ALA A O 1
ATOM 858 N N . GLY A 1 113 ? -6.822 14.391 5.202 1.00 87.06 113 GLY A N 1
ATOM 859 C CA . GLY A 1 113 ? -5.634 14.817 4.468 1.00 87.06 113 GLY A CA 1
ATOM 860 C C . GLY A 1 113 ? -5.343 13.971 3.227 1.00 87.06 113 GLY A C 1
ATOM 861 O O . GLY A 1 113 ? -5.876 12.880 3.034 1.00 87.06 113 GLY A O 1
ATOM 862 N N . SER A 1 114 ? -4.457 14.478 2.367 1.00 83.62 114 SER A N 1
ATOM 863 C CA . SER A 1 114 ? -4.057 13.789 1.130 1.00 83.62 114 SER A CA 1
ATOM 864 C C . SER A 1 114 ? -3.322 12.470 1.390 1.00 83.62 114 SER A C 1
ATOM 866 O O . SER A 1 114 ? -3.298 11.605 0.516 1.00 83.62 114 SER A O 1
ATOM 868 N N . ALA A 1 115 ? -2.753 12.309 2.589 1.00 85.75 115 ALA A N 1
ATOM 869 C CA . ALA A 1 115 ? -2.095 11.089 3.043 1.00 85.75 115 ALA A CA 1
ATOM 870 C C . ALA A 1 115 ? -3.047 10.068 3.682 1.00 85.75 115 ALA A C 1
ATOM 872 O O . ALA A 1 115 ? -2.603 8.983 4.050 1.00 85.75 115 ALA A O 1
ATOM 873 N N . GLY A 1 116 ? -4.339 10.398 3.815 1.00 88.81 116 GLY A N 1
ATOM 874 C CA . GLY A 1 116 ? -5.326 9.519 4.435 1.00 88.81 116 GLY A CA 1
ATOM 875 C C . GLY A 1 116 ? -4.931 9.125 5.857 1.00 88.81 116 GLY A C 1
ATOM 876 O O . GLY A 1 116 ? -4.903 7.942 6.179 1.00 88.81 116 GLY A O 1
ATOM 877 N N . CYS A 1 117 ? -4.570 10.103 6.687 1.00 92.75 117 CYS A N 1
ATOM 878 C CA . CYS A 1 117 ? -4.145 9.849 8.056 1.00 92.75 117 CYS A CA 1
ATOM 879 C C . CYS A 1 117 ? -5.353 9.562 8.943 1.00 92.75 117 CYS A C 1
ATOM 881 O O . CYS A 1 117 ? -6.286 10.364 9.019 1.00 92.75 117 CYS A O 1
ATOM 883 N N . GLN A 1 118 ? -5.325 8.409 9.607 1.00 94.50 118 GLN A N 1
ATOM 884 C CA . GLN A 1 118 ? -6.348 7.976 10.536 1.00 94.50 118 GLN A CA 1
ATOM 885 C C . GLN A 1 118 ? -6.025 8.428 11.961 1.00 94.50 118 GLN A C 1
ATOM 887 O O . GLN A 1 118 ? -4.941 8.168 12.491 1.00 94.50 118 GLN A O 1
ATOM 892 N N . THR A 1 119 ? -7.011 9.026 12.619 1.00 94.69 119 THR A N 1
ATOM 893 C CA . THR A 1 119 ? -7.030 9.249 14.069 1.00 94.69 119 THR A CA 1
ATOM 894 C C . THR A 1 119 ? -8.255 8.559 14.652 1.00 94.69 119 THR A C 1
ATOM 896 O O . THR A 1 119 ? -9.293 8.478 13.999 1.00 94.69 119 THR A O 1
ATOM 899 N N . TYR A 1 120 ? -8.149 8.015 15.866 1.00 95.62 120 TYR A N 1
ATOM 900 C CA . TYR A 1 120 ? -9.248 7.254 16.457 1.00 95.62 120 TYR A CA 1
ATOM 901 C C . TYR A 1 120 ? -9.316 7.361 17.977 1.00 95.62 120 TYR A C 1
ATOM 903 O O . TYR A 1 120 ? -8.327 7.658 18.648 1.00 95.62 120 TYR A O 1
ATOM 911 N N . VAL A 1 121 ? -10.496 7.049 18.509 1.00 96.19 121 VAL A N 1
ATOM 912 C CA . VAL A 1 121 ? -10.783 6.904 19.942 1.00 96.19 121 VAL A CA 1
ATOM 913 C C . VAL A 1 121 ? -11.563 5.613 20.162 1.00 96.19 121 VAL A C 1
ATOM 915 O O . VAL A 1 121 ? -12.307 5.166 19.285 1.00 96.19 121 VAL A O 1
ATOM 918 N N . LEU A 1 122 ? -11.420 5.028 21.350 1.00 97.75 122 LEU A N 1
ATOM 919 C CA . LEU A 1 122 ? -12.258 3.920 21.794 1.00 97.75 122 LEU A CA 1
ATOM 920 C C . LEU A 1 122 ? -13.333 4.414 22.758 1.00 97.75 122 LEU A C 1
ATOM 922 O O . LEU A 1 122 ? -13.068 5.226 23.645 1.00 97.75 122 LEU A O 1
ATOM 926 N N . VAL A 1 123 ? -14.546 3.899 22.594 1.00 97.81 123 VAL A N 1
ATOM 927 C CA . VAL A 1 123 ? -15.719 4.297 23.374 1.00 97.81 123 VAL A CA 1
ATOM 928 C C . VAL A 1 123 ? -16.475 3.055 23.829 1.00 97.81 123 VAL A C 1
ATOM 930 O O . VAL A 1 123 ? -16.760 2.171 23.024 1.00 97.81 123 VAL A O 1
ATOM 933 N N . GLU A 1 124 ? -16.839 2.986 25.109 1.00 97.69 124 GLU A N 1
ATOM 934 C CA . GLU A 1 124 ? -17.858 2.052 25.588 1.00 97.69 124 GLU A CA 1
ATOM 935 C C . GLU A 1 124 ? -19.229 2.730 25.515 1.00 97.69 124 GLU A C 1
ATOM 937 O O . GLU A 1 124 ? -19.438 3.785 26.121 1.00 97.69 124 GLU A O 1
ATOM 942 N N . ALA A 1 125 ? -20.176 2.119 24.804 1.00 97.31 125 ALA A N 1
ATOM 943 C CA . ALA A 1 125 ? -21.537 2.630 24.691 1.00 97.31 125 ALA A CA 1
ATOM 944 C C . ALA A 1 125 ? -22.583 1.510 24.736 1.00 97.31 125 ALA A C 1
ATOM 946 O O . ALA A 1 125 ? -22.450 0.449 24.119 1.00 97.31 125 ALA A O 1
ATOM 947 N N . ARG A 1 126 ? -23.666 1.764 25.471 1.00 96.44 126 ARG A N 1
ATOM 948 C CA . ARG A 1 126 ? -24.825 0.875 25.603 1.00 96.44 126 ARG A CA 1
ATOM 949 C C . ARG A 1 126 ? -26.087 1.706 25.439 1.00 96.44 126 ARG A C 1
ATOM 951 O O . ARG A 1 126 ? -26.113 2.868 25.831 1.00 96.44 126 ARG A O 1
ATOM 958 N N . SER A 1 127 ? -27.138 1.102 24.892 1.00 94.12 127 SER A N 1
ATOM 959 C CA . SER A 1 127 ? -28.429 1.781 24.766 1.00 94.12 127 SER A CA 1
ATOM 960 C C . SER A 1 127 ? -28.909 2.271 26.138 1.00 94.12 127 SER A C 1
ATOM 962 O O . SER A 1 127 ? -28.872 1.519 27.114 1.00 94.12 127 SER A O 1
ATOM 964 N N . GLY A 1 128 ? -29.300 3.546 26.212 1.00 92.50 128 GLY A N 1
ATOM 965 C CA . GLY A 1 128 ? -29.782 4.189 27.437 1.00 92.50 128 GLY A CA 1
ATOM 966 C C . GLY A 1 128 ? -28.706 4.544 28.471 1.00 92.50 128 GLY A C 1
ATOM 967 O O . GLY A 1 128 ? -29.059 4.992 29.560 1.00 92.50 128 GLY A O 1
ATOM 968 N N . GLN A 1 129 ? -27.413 4.357 28.176 1.00 95.06 129 GLN A N 1
ATOM 969 C CA . GLN A 1 129 ? -26.317 4.744 29.071 1.00 95.06 129 GLN A CA 1
ATOM 970 C C . GLN A 1 129 ? -25.400 5.783 28.415 1.00 95.06 129 GLN A C 1
ATOM 972 O O . GLN A 1 129 ? -25.117 5.666 27.222 1.00 95.06 129 GLN A O 1
ATOM 977 N N . PRO A 1 130 ? -24.877 6.767 29.175 1.00 93.69 130 PRO A N 1
ATOM 978 C CA . PRO A 1 130 ? -23.902 7.709 28.643 1.00 93.69 130 PRO A CA 1
ATOM 979 C C . PRO A 1 130 ? -22.651 6.988 28.134 1.00 93.69 130 PRO A C 1
ATOM 981 O O . PRO A 1 130 ? -22.051 6.193 28.863 1.00 93.69 130 PRO A O 1
ATOM 984 N N . ALA A 1 131 ? -22.242 7.302 26.906 1.00 97.50 131 ALA A N 1
ATOM 985 C CA . ALA A 1 131 ? -21.008 6.797 26.320 1.00 97.50 131 ALA A CA 1
ATOM 986 C C . ALA A 1 131 ? -19.779 7.281 27.107 1.00 97.50 131 ALA A C 1
ATOM 988 O O . ALA A 1 131 ? -19.708 8.451 27.513 1.00 97.50 131 ALA A O 1
ATOM 989 N N . ARG A 1 132 ? -18.806 6.387 27.310 1.00 97.25 132 ARG A N 1
ATOM 990 C CA . ARG A 1 132 ? -17.585 6.647 28.086 1.00 97.25 132 ARG A CA 1
ATOM 991 C C . ARG A 1 132 ? -16.338 6.402 27.239 1.00 97.25 132 ARG A C 1
ATOM 993 O O . ARG A 1 132 ? -16.287 5.383 26.552 1.00 97.25 132 ARG A O 1
ATOM 1000 N N . PRO A 1 133 ? -15.324 7.283 27.302 1.00 96.12 133 PRO A N 1
ATOM 1001 C CA . PRO A 1 133 ? -14.062 7.027 26.625 1.00 96.12 133 PRO A CA 1
ATOM 1002 C C . PRO A 1 133 ? -13.362 5.832 27.276 1.00 96.12 133 PRO A C 1
ATOM 1004 O O . PRO A 1 133 ? -13.391 5.670 28.498 1.00 96.12 133 PRO A O 1
ATOM 1007 N N . LEU A 1 134 ? -12.715 5.014 26.457 1.00 95.50 134 LEU A N 1
ATOM 1008 C CA . LEU A 1 134 ? -11.827 3.946 26.896 1.00 95.50 134 LEU A CA 1
ATOM 1009 C C . LEU A 1 134 ? -10.381 4.347 26.621 1.00 95.50 134 LEU A C 1
ATOM 1011 O O . LEU A 1 134 ? -10.086 4.999 25.619 1.00 95.50 134 LEU A O 1
ATOM 1015 N N . ALA A 1 135 ? -9.473 3.932 27.504 1.00 93.38 135 ALA A N 1
ATOM 1016 C CA . ALA A 1 135 ? -8.048 4.088 27.257 1.00 93.38 135 ALA A CA 1
ATOM 1017 C C . ALA A 1 135 ? -7.652 3.282 26.012 1.00 93.38 135 ALA A C 1
ATOM 1019 O O . ALA A 1 135 ? -7.989 2.102 25.889 1.00 93.38 135 ALA A O 1
ATOM 1020 N N . THR A 1 136 ? -6.934 3.924 25.096 1.00 92.44 136 THR A N 1
ATOM 1021 C CA . THR A 1 136 ? -6.420 3.267 23.898 1.00 92.44 136 THR A CA 1
ATOM 1022 C C . THR A 1 136 ? -5.189 2.435 24.272 1.00 92.44 136 THR A C 1
ATOM 1024 O O . THR A 1 136 ? -4.192 3.023 24.690 1.00 92.44 136 THR A O 1
ATOM 1027 N N . PRO A 1 137 ? -5.212 1.095 24.120 1.00 94.25 137 PRO A N 1
ATOM 1028 C CA . PRO A 1 137 ? -4.091 0.246 24.529 1.00 94.25 137 PRO A CA 1
ATOM 1029 C C . PRO A 1 137 ? -2.862 0.407 23.627 1.00 94.25 137 PRO A C 1
ATOM 1031 O O . PRO A 1 137 ? -1.766 0.038 24.026 1.00 94.25 137 PRO A O 1
ATOM 1034 N N . ILE A 1 138 ? -3.047 0.949 22.418 1.00 93.94 138 ILE A N 1
ATOM 1035 C CA . ILE A 1 138 ? -1.984 1.194 21.443 1.00 93.94 138 ILE A CA 1
ATOM 1036 C C . ILE A 1 138 ? -2.017 2.679 21.053 1.00 93.94 138 ILE A C 1
ATOM 1038 O O . ILE A 1 138 ? -2.795 3.060 20.168 1.00 93.94 138 ILE A O 1
ATOM 1042 N N . PRO A 1 139 ? -1.222 3.545 21.706 1.00 86.38 139 PRO A N 1
ATOM 1043 C CA . PRO A 1 139 ? -1.241 4.968 21.415 1.00 86.38 139 PRO A CA 1
ATOM 1044 C C . PRO A 1 139 ? -0.784 5.237 19.975 1.00 86.38 139 PRO A C 1
ATOM 1046 O O . PRO A 1 139 ? 0.156 4.622 19.454 1.00 86.38 139 PRO A O 1
ATOM 1049 N N . VAL A 1 140 ? -1.475 6.174 19.332 1.00 84.75 140 VAL A N 1
ATOM 1050 C CA . VAL A 1 140 ? -1.071 6.753 18.050 1.00 84.75 140 VAL A CA 1
ATOM 1051 C C . VAL A 1 140 ? -0.422 8.093 18.344 1.00 84.75 140 VAL A C 1
ATOM 1053 O O . VAL A 1 140 ? -1.026 8.932 19.014 1.00 84.75 140 VAL A O 1
ATOM 1056 N N . GLU A 1 141 ? 0.802 8.285 17.861 1.00 76.56 141 GLU A N 1
ATOM 1057 C CA . GLU A 1 141 ? 1.519 9.543 18.033 1.00 76.56 141 GLU A CA 1
ATOM 1058 C C . GLU A 1 141 ? 0.774 10.676 17.314 1.00 76.56 141 GLU A C 1
ATOM 1060 O O . GLU A 1 141 ? 0.535 10.654 16.104 1.00 76.56 141 GLU A O 1
ATOM 1065 N N . GLN A 1 142 ? 0.366 11.672 18.094 1.00 68.50 142 GLN A N 1
ATOM 1066 C CA . GLN A 1 142 ? -0.205 12.916 17.593 1.00 68.50 142 GLN A CA 1
ATOM 1067 C C . GLN A 1 142 ? 0.941 13.893 17.278 1.00 68.50 142 GLN A C 1
ATOM 1069 O O . GLN A 1 142 ? 1.934 13.905 18.007 1.00 68.50 142 GLN A O 1
ATOM 1074 N N . PRO A 1 143 ? 0.833 14.729 16.228 1.00 62.84 143 PRO A N 1
ATOM 1075 C CA . PRO A 1 143 ? -0.381 15.014 15.457 1.00 62.84 143 PRO A CA 1
ATOM 1076 C C . PRO A 1 143 ? -0.552 14.178 14.179 1.00 62.84 143 PRO A C 1
ATOM 1078 O O . PRO A 1 143 ? -1.575 14.311 13.516 1.00 62.84 143 PRO A O 1
ATOM 1081 N N . MET A 1 144 ? 0.437 13.369 13.780 1.00 68.06 144 MET A N 1
ATOM 1082 C CA . MET A 1 144 ? 0.437 12.797 12.425 1.00 68.06 144 MET A CA 1
ATOM 1083 C C . MET A 1 144 ? -0.588 11.672 12.225 1.00 68.06 144 MET A C 1
ATOM 1085 O O . MET A 1 144 ? -1.041 11.480 11.102 1.00 68.06 144 MET A O 1
ATOM 1089 N N . GLY A 1 145 ? -1.010 10.964 13.278 1.00 83.00 145 GLY A N 1
ATOM 1090 C CA . GLY A 1 145 ? -1.947 9.848 13.123 1.00 83.00 145 GLY A CA 1
ATOM 1091 C C . GLY A 1 145 ? -1.312 8.631 12.431 1.00 83.00 145 GLY A C 1
ATOM 1092 O O . GLY A 1 145 ? -0.092 8.510 12.348 1.00 83.00 145 GLY A O 1
ATOM 1093 N N . LEU A 1 146 ? -2.144 7.707 11.941 1.00 90.69 146 LEU A N 1
ATOM 1094 C CA . LEU A 1 146 ? -1.724 6.543 11.145 1.00 90.69 146 LEU A CA 1
ATOM 1095 C C . LEU A 1 146 ? -1.934 6.848 9.659 1.00 90.69 146 LEU A C 1
ATOM 1097 O O . LEU A 1 146 ? -3.072 6.860 9.201 1.00 90.69 146 LEU A O 1
ATOM 1101 N N . CYS A 1 147 ? -0.873 7.127 8.905 1.00 91.06 147 CYS A N 1
ATOM 1102 C CA . CYS A 1 147 ? -0.999 7.582 7.516 1.00 91.06 147 CYS A CA 1
ATOM 1103 C C . CYS A 1 147 ? -0.758 6.482 6.483 1.00 91.06 147 CYS A C 1
ATOM 1105 O O . CYS A 1 147 ? 0.063 5.584 6.674 1.00 91.06 147 CYS A O 1
ATOM 1107 N N . THR A 1 148 ? -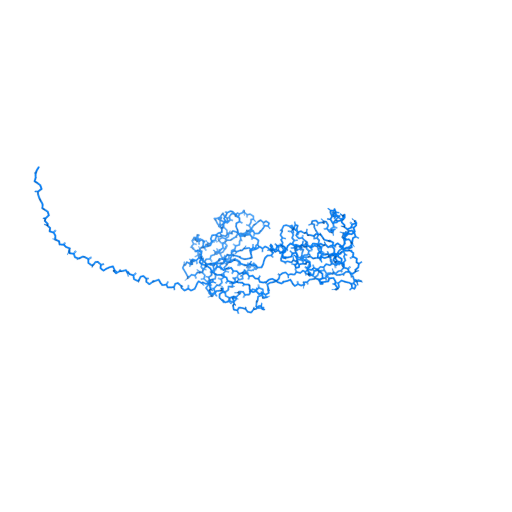1.382 6.662 5.319 1.00 87.00 148 THR A N 1
ATOM 1108 C CA . THR A 1 148 ? -1.117 5.959 4.058 1.00 87.00 148 THR A CA 1
ATOM 1109 C C . THR A 1 148 ? -1.334 4.448 4.114 1.00 87.00 148 THR A C 1
ATOM 1111 O O . THR A 1 148 ? -2.362 3.953 3.661 1.00 87.00 148 THR A O 1
ATOM 1114 N N . THR A 1 149 ? -0.370 3.705 4.654 1.00 90.12 149 THR A N 1
ATOM 1115 C CA . THR A 1 149 ? -0.328 2.239 4.670 1.00 90.12 149 THR A CA 1
ATOM 1116 C C . THR A 1 149 ? -0.654 1.637 6.026 1.00 90.12 149 THR A C 1
ATOM 1118 O O . THR A 1 149 ? -0.749 0.414 6.136 1.00 90.12 149 THR A O 1
ATOM 1121 N N . GLN A 1 150 ? -0.824 2.473 7.049 1.00 93.25 150 GLN A N 1
ATOM 1122 C CA . GLN A 1 150 ? -1.138 2.053 8.406 1.00 93.25 150 GLN A CA 1
ATOM 1123 C C . GLN A 1 150 ? -2.573 2.414 8.772 1.00 93.25 150 GLN A C 1
ATOM 1125 O O . GLN A 1 150 ? -3.088 3.459 8.385 1.00 93.25 150 GLN A O 1
ATOM 1130 N N . SER A 1 151 ? -3.218 1.548 9.549 1.00 94.94 151 SER A N 1
ATOM 1131 C CA . SER A 1 151 ? -4.552 1.803 10.091 1.00 94.94 151 SER A CA 1
ATOM 1132 C C . SER A 1 151 ? -4.769 1.064 11.408 1.00 94.94 151 SER A C 1
ATOM 1134 O O . SER A 1 151 ? -4.067 0.103 11.729 1.00 94.94 151 SER A O 1
ATOM 1136 N N . ALA A 1 152 ? -5.750 1.520 12.176 1.00 95.94 152 ALA A N 1
ATOM 1137 C CA . ALA A 1 152 ? -6.310 0.835 13.323 1.00 95.94 152 ALA A CA 1
ATOM 1138 C C . ALA A 1 152 ? -7.600 0.119 12.918 1.00 95.94 152 ALA A C 1
ATOM 1140 O O . ALA A 1 152 ? -8.498 0.722 12.328 1.00 95.94 152 ALA A O 1
ATOM 1141 N N . PHE A 1 153 ? -7.739 -1.152 13.283 1.00 96.06 153 PHE A N 1
ATOM 1142 C CA . PHE A 1 153 ? -8.919 -1.969 13.003 1.00 96.06 153 PHE A CA 1
ATOM 1143 C C . PHE A 1 153 ? -9.223 -2.957 14.121 1.00 96.06 153 PHE A C 1
ATOM 1145 O O . PHE A 1 153 ? -8.327 -3.386 14.851 1.00 96.06 153 PHE A O 1
ATOM 1152 N N . PHE A 1 154 ? -10.501 -3.317 14.269 1.00 97.38 154 PHE A N 1
ATOM 1153 C CA . PHE A 1 154 ? -10.847 -4.459 15.098 1.00 97.38 154 PHE A CA 1
ATOM 1154 C C . PHE A 1 154 ? -10.667 -5.751 14.302 1.00 97.38 154 PHE A C 1
ATOM 1156 O O . PHE A 1 154 ? -10.922 -5.828 13.097 1.00 97.38 154 PHE A O 1
ATOM 1163 N N . ALA A 1 155 ? -10.206 -6.785 14.994 1.00 97.12 155 ALA A N 1
ATOM 1164 C CA . ALA A 1 155 ? -9.922 -8.084 14.410 1.00 97.12 155 ALA A CA 1
ATOM 1165 C C . ALA A 1 155 ? -10.217 -9.208 15.406 1.00 97.12 155 ALA A C 1
ATOM 1167 O O . ALA A 1 155 ? -10.461 -8.972 16.590 1.00 97.12 155 ALA A O 1
ATOM 1168 N N . THR A 1 156 ? -10.147 -10.445 14.923 1.00 97.12 156 THR A N 1
ATOM 1169 C CA . THR A 1 156 ? -9.871 -11.611 15.767 1.00 97.12 156 THR A CA 1
ATOM 1170 C C . THR A 1 156 ? -8.420 -12.029 15.600 1.00 97.12 156 THR A C 1
ATOM 1172 O O . THR A 1 156 ? -8.008 -12.285 14.467 1.00 97.12 156 THR A O 1
ATOM 1175 N N . VAL A 1 157 ? -7.685 -12.147 16.707 1.00 96.94 157 VAL A N 1
ATOM 1176 C CA . VAL A 1 157 ? -6.317 -12.675 16.754 1.00 96.94 157 VAL A CA 1
ATOM 1177 C C . VAL A 1 157 ? -6.306 -13.960 17.572 1.00 96.94 157 VAL A C 1
ATOM 1179 O O . VAL A 1 157 ? -6.691 -13.947 18.737 1.00 96.94 157 VAL A O 1
ATOM 1182 N N . GLN A 1 158 ? -5.950 -15.085 16.946 1.00 95.00 158 GLN A N 1
ATOM 1183 C CA . GLN A 1 158 ? -6.090 -16.433 17.528 1.00 95.00 158 GLN A CA 1
ATOM 1184 C C . GLN A 1 158 ? -7.500 -16.678 18.107 1.00 95.00 158 GLN A C 1
ATOM 1186 O O . GLN A 1 158 ? -7.685 -17.243 19.181 1.00 95.00 158 GLN A O 1
ATOM 1191 N N . GLY A 1 159 ? -8.524 -16.179 17.404 1.00 93.88 159 GLY A N 1
ATOM 1192 C CA . GLY A 1 159 ? -9.927 -16.271 17.820 1.00 93.88 159 GLY A CA 1
ATOM 1193 C C . GLY A 1 159 ? -10.366 -15.270 18.897 1.00 93.88 159 GLY A C 1
ATOM 1194 O O . GLY A 1 159 ? -11.568 -15.141 19.124 1.00 93.88 159 GLY A O 1
ATOM 1195 N N . GLN A 1 160 ? -9.452 -14.518 19.515 1.00 95.62 160 GLN A N 1
ATOM 1196 C CA . GLN A 1 160 ? -9.788 -13.503 20.517 1.00 95.62 160 GLN A CA 1
ATOM 1197 C C . GLN A 1 160 ? -10.067 -12.147 19.857 1.00 95.62 160 GLN A C 1
ATOM 1199 O O . GLN A 1 160 ? -9.316 -11.755 18.961 1.00 95.62 160 GLN A O 1
ATOM 1204 N N . PRO A 1 161 ? -11.108 -11.399 20.267 1.00 97.12 161 PRO A N 1
ATOM 1205 C CA . PRO A 1 161 ? -11.311 -10.036 19.787 1.00 97.12 161 PRO A CA 1
ATOM 1206 C C . PRO A 1 161 ? -10.097 -9.169 20.135 1.00 97.12 161 PRO A C 1
ATOM 1208 O O . PRO A 1 161 ? -9.557 -9.282 21.229 1.00 97.12 161 PRO A O 1
ATOM 1211 N N . ALA A 1 162 ? -9.662 -8.304 19.227 1.00 97.69 162 ALA A N 1
ATOM 1212 C CA . ALA A 1 162 ? -8.478 -7.478 19.426 1.00 97.69 162 ALA A CA 1
ATOM 1213 C C . ALA A 1 162 ? -8.606 -6.125 18.726 1.00 97.69 162 ALA A C 1
ATOM 1215 O O . ALA A 1 162 ? -9.333 -5.986 17.737 1.00 97.69 162 ALA A O 1
ATOM 1216 N N . LEU A 1 163 ? -7.850 -5.153 19.229 1.00 98.00 163 LEU A N 1
ATOM 1217 C CA . LEU A 1 163 ? -7.459 -3.967 18.481 1.00 98.00 163 LEU A CA 1
ATOM 1218 C C . LEU A 1 163 ? -6.113 -4.246 17.813 1.00 98.00 163 LEU A C 1
ATOM 1220 O O . LEU A 1 163 ? -5.169 -4.680 18.474 1.00 98.00 163 LEU A O 1
ATOM 1224 N N . VAL A 1 164 ? -6.031 -3.977 16.515 1.00 97.69 164 VAL A N 1
ATOM 1225 C CA . VAL A 1 164 ? -4.802 -4.078 15.730 1.00 97.69 164 VAL A CA 1
ATOM 1226 C C . VAL A 1 164 ? -4.493 -2.708 15.145 1.00 97.69 164 VAL A C 1
ATOM 1228 O O . VAL A 1 164 ? -5.381 -2.056 14.601 1.00 97.69 164 VAL A O 1
ATOM 1231 N N . VAL A 1 165 ? -3.242 -2.274 15.255 1.00 96.75 165 VAL A N 1
ATOM 1232 C CA . VAL A 1 165 ? -2.733 -1.034 14.662 1.00 96.75 165 VAL A CA 1
ATOM 1233 C C . VAL A 1 165 ? -1.506 -1.368 13.837 1.00 96.75 165 VAL A C 1
ATOM 1235 O O . VAL A 1 165 ? -0.529 -1.875 14.377 1.00 96.75 165 VAL A O 1
ATOM 1238 N N . GLY A 1 166 ? -1.529 -1.081 12.542 1.00 94.94 166 GLY A N 1
ATOM 1239 C CA . GLY A 1 166 ? -0.391 -1.374 11.682 1.00 94.94 166 GLY A CA 1
ATOM 1240 C C . GLY A 1 166 ? -0.749 -1.499 10.214 1.00 94.94 166 GLY A C 1
ATOM 1241 O O . GLY A 1 166 ? -1.821 -1.074 9.778 1.00 94.94 166 GLY A O 1
ATOM 1242 N N . GLY A 1 167 ? 0.165 -2.088 9.457 1.00 93.69 167 GLY A N 1
ATOM 1243 C CA . GLY A 1 167 ? 0.062 -2.264 8.014 1.00 93.69 167 GLY A CA 1
ATOM 1244 C C . GLY A 1 167 ? 1.449 -2.346 7.393 1.00 93.69 167 GLY A C 1
ATOM 1245 O O . GLY A 1 167 ? 2.369 -2.833 8.044 1.00 93.69 167 GLY A O 1
ATOM 1246 N N . HIS A 1 168 ? 1.600 -1.878 6.155 1.00 92.25 168 HIS A N 1
ATOM 1247 C CA . HIS A 1 168 ? 2.912 -1.848 5.504 1.00 92.25 168 HIS A CA 1
ATOM 1248 C C . HIS A 1 168 ? 3.767 -0.697 6.043 1.00 92.25 168 HIS A C 1
ATOM 1250 O O . HIS A 1 168 ? 3.248 0.392 6.307 1.00 92.25 168 HIS A O 1
ATOM 1256 N N . ASP A 1 169 ? 5.078 -0.907 6.142 1.00 87.56 169 ASP A N 1
ATOM 1257 C CA . ASP A 1 169 ? 6.019 0.107 6.643 1.00 87.56 169 ASP A CA 1
ATOM 1258 C C . ASP A 1 169 ? 6.250 1.261 5.654 1.00 87.56 169 ASP A C 1
ATOM 1260 O O . ASP A 1 169 ? 6.709 2.338 6.028 1.00 87.56 169 ASP A O 1
ATOM 1264 N N . SER A 1 170 ? 5.927 1.057 4.375 1.00 88.19 170 SER A N 1
ATOM 1265 C CA . SER A 1 170 ? 5.974 2.096 3.344 1.00 88.19 170 SER A CA 1
ATOM 1266 C C . SER A 1 170 ? 5.010 1.782 2.199 1.00 88.19 170 SER A C 1
ATOM 1268 O O . SER A 1 170 ? 4.595 0.638 2.036 1.00 88.19 170 SER A O 1
ATOM 1270 N N . MET A 1 171 ? 4.695 2.781 1.366 1.00 87.31 171 MET A N 1
ATOM 1271 C CA . MET A 1 171 ? 3.828 2.625 0.180 1.00 87.31 171 MET A CA 1
ATOM 1272 C C . MET A 1 171 ? 4.356 1.619 -0.851 1.00 87.31 171 MET A C 1
ATOM 1274 O O . MET A 1 171 ? 3.584 1.038 -1.607 1.00 87.31 171 MET A O 1
ATOM 1278 N N . ILE A 1 172 ? 5.675 1.432 -0.886 1.00 87.12 172 ILE A N 1
ATOM 1279 C CA . ILE A 1 172 ? 6.380 0.623 -1.888 1.00 87.12 172 ILE A CA 1
ATOM 1280 C C . ILE A 1 172 ? 6.982 -0.661 -1.299 1.00 87.12 172 ILE A C 1
ATOM 1282 O O . ILE A 1 172 ? 7.647 -1.417 -2.008 1.00 87.12 172 ILE A O 1
ATOM 1286 N N . GLY A 1 173 ? 6.819 -0.872 0.008 1.00 87.88 173 GLY A N 1
ATOM 1287 C CA . GLY A 1 173 ? 7.367 -2.001 0.747 1.00 87.88 173 GLY A CA 1
ATOM 1288 C C . GLY A 1 173 ? 6.312 -3.069 1.007 1.00 87.88 173 GLY A C 1
ATOM 1289 O O . GLY A 1 173 ? 5.132 -2.774 1.157 1.00 87.88 173 GLY A O 1
ATOM 1290 N N . LEU A 1 174 ? 6.763 -4.319 1.086 1.00 91.69 174 LEU A N 1
ATOM 1291 C CA . LEU A 1 174 ? 5.921 -5.453 1.476 1.00 91.69 174 LEU A CA 1
ATOM 1292 C C . LEU A 1 174 ? 6.024 -5.775 2.967 1.00 91.69 174 LEU A C 1
ATOM 1294 O O . LEU A 1 174 ? 5.212 -6.537 3.479 1.00 91.69 174 LEU A O 1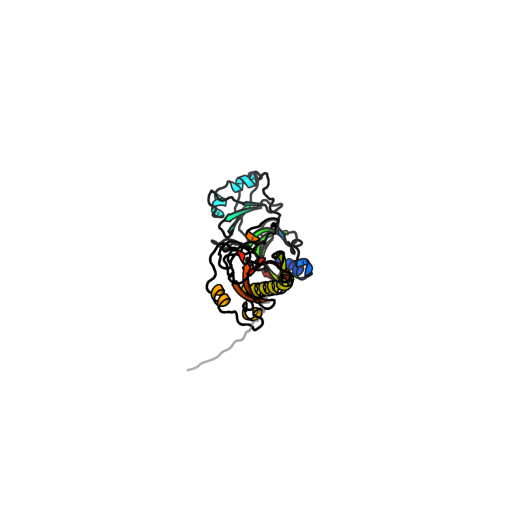
ATOM 1298 N N . ASP A 1 175 ? 7.030 -5.230 3.647 1.00 94.25 175 ASP A N 1
ATOM 1299 C CA . ASP A 1 175 ? 7.238 -5.471 5.068 1.00 94.25 175 ASP A CA 1
ATOM 1300 C C . ASP A 1 175 ? 6.083 -4.858 5.864 1.00 94.25 175 ASP A C 1
ATOM 1302 O O . ASP A 1 175 ? 5.594 -3.768 5.544 1.00 94.25 175 ASP A O 1
ATOM 1306 N N . GLN A 1 176 ? 5.616 -5.604 6.861 1.00 95.25 176 GLN A N 1
ATOM 1307 C CA . GLN A 1 176 ? 4.450 -5.255 7.658 1.00 95.25 176 GLN A CA 1
ATOM 1308 C C . GLN A 1 176 ? 4.797 -5.220 9.135 1.00 95.25 176 GLN A C 1
ATOM 1310 O O . GLN A 1 176 ? 5.499 -6.091 9.653 1.00 95.25 176 GLN A O 1
ATOM 1315 N N . HIS A 1 177 ? 4.209 -4.257 9.828 1.00 95.88 177 HIS A N 1
ATOM 1316 C CA . HIS A 1 177 ? 4.368 -4.083 11.256 1.00 95.88 177 HIS A CA 1
ATOM 1317 C C . HIS A 1 177 ? 3.006 -3.864 11.903 1.00 95.88 177 HIS A C 1
ATOM 1319 O O . HIS A 1 177 ? 2.264 -2.951 11.533 1.00 95.88 177 HIS A O 1
ATOM 1325 N N . TYR A 1 178 ? 2.672 -4.718 12.869 1.00 96.81 178 TYR A N 1
ATOM 1326 C CA . TYR A 1 178 ? 1.417 -4.679 13.605 1.00 96.81 178 TYR A CA 1
ATOM 1327 C C . TYR A 1 178 ? 1.669 -4.622 15.102 1.00 96.81 178 TYR A C 1
ATOM 1329 O O . TYR A 1 178 ? 2.474 -5.375 15.639 1.00 96.81 178 TYR A O 1
ATOM 1337 N N . ARG A 1 179 ? 0.892 -3.791 15.781 1.00 97.38 179 ARG A N 1
ATOM 1338 C CA . ARG A 1 179 ? 0.707 -3.794 17.227 1.00 97.38 179 ARG A CA 1
ATOM 1339 C C . ARG A 1 179 ? -0.669 -4.369 17.519 1.00 97.38 179 ARG A C 1
ATOM 1341 O O . ARG A 1 179 ? -1.642 -4.014 16.852 1.00 97.38 179 ARG A O 1
ATOM 1348 N N . VAL A 1 180 ? -0.755 -5.277 18.479 1.00 97.94 180 VAL A N 1
ATOM 1349 C CA . VAL A 1 180 ? -1.966 -6.042 18.782 1.00 97.94 180 VAL A CA 1
ATOM 1350 C C . VAL A 1 180 ? -2.236 -6.001 20.273 1.00 97.94 180 VAL A C 1
ATOM 1352 O O . VAL A 1 180 ? -1.364 -6.336 21.066 1.00 97.94 180 VAL A O 1
ATOM 1355 N N . SER A 1 181 ? -3.468 -5.673 20.647 1.00 97.88 181 SER A N 1
ATOM 1356 C CA . SER A 1 181 ? -3.952 -5.786 22.020 1.00 97.88 181 SER A CA 1
ATOM 1357 C C . SER A 1 181 ? -5.272 -6.557 22.041 1.00 97.88 181 SER A C 1
ATOM 1359 O O . SER A 1 181 ? -6.267 -6.146 21.436 1.00 97.88 181 SER A O 1
ATOM 1361 N N . THR A 1 182 ? -5.267 -7.718 22.697 1.00 97.38 182 THR A N 1
ATOM 1362 C CA . THR A 1 182 ? -6.418 -8.626 22.790 1.00 97.38 182 THR A CA 1
ATOM 1363 C C . THR A 1 182 ? -7.372 -8.208 23.905 1.00 97.38 182 THR A C 1
ATOM 1365 O O . THR A 1 182 ? -6.955 -7.731 24.957 1.00 97.38 182 THR A O 1
ATOM 1368 N N . TRP A 1 183 ? -8.666 -8.412 23.684 1.00 96.50 183 TRP A N 1
ATOM 1369 C CA . TRP A 1 183 ? -9.741 -8.148 24.631 1.00 96.50 183 TRP A CA 1
ATOM 1370 C C . TRP A 1 183 ? -10.100 -9.421 25.400 1.00 96.50 183 TRP A C 1
ATOM 1372 O O . TRP A 1 183 ? -10.541 -10.406 24.805 1.00 96.50 183 TRP A O 1
ATOM 1382 N N . ASP A 1 184 ? -9.977 -9.387 26.725 1.00 94.50 184 ASP A N 1
ATOM 1383 C CA . ASP A 1 184 ? -10.229 -10.545 27.600 1.00 94.50 184 ASP A CA 1
ATOM 1384 C C . ASP A 1 184 ? -11.697 -10.680 28.059 1.00 94.50 184 ASP A C 1
ATOM 1386 O O . ASP A 1 184 ? -12.045 -11.571 28.835 1.00 94.50 184 ASP A O 1
ATOM 1390 N N . GLY A 1 185 ? -12.572 -9.783 27.594 1.00 93.94 185 GLY A N 1
ATOM 1391 C CA . GLY A 1 185 ? -13.957 -9.663 28.055 1.00 93.94 185 GLY A CA 1
ATOM 1392 C C . GLY A 1 185 ? -14.206 -8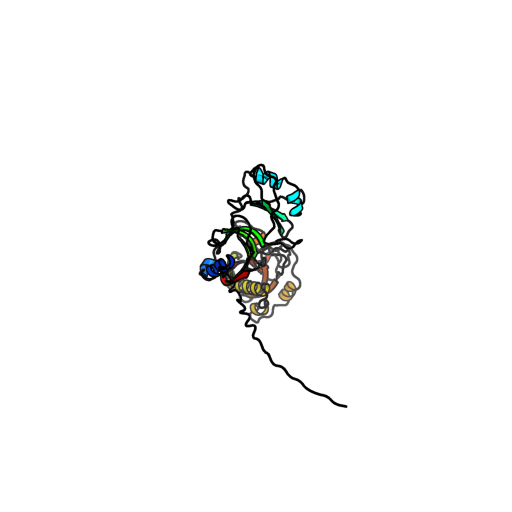.456 28.964 1.00 93.94 185 GLY A C 1
ATOM 1393 O O . GLY A 1 185 ? -15.358 -8.039 29.095 1.00 93.94 185 GLY A O 1
ATOM 1394 N N . LYS A 1 186 ? -13.156 -7.878 29.556 1.00 93.44 186 LYS A N 1
ATOM 1395 C CA . LYS A 1 186 ? -13.224 -6.768 30.520 1.00 93.44 186 LYS A CA 1
ATOM 1396 C C . LYS A 1 186 ? -12.300 -5.608 30.173 1.00 93.44 186 LYS A C 1
ATOM 1398 O O . LYS A 1 186 ? -12.683 -4.462 30.398 1.00 93.44 186 LYS A O 1
ATOM 1403 N N . ALA A 1 187 ? -11.103 -5.897 29.679 1.00 95.06 187 ALA A N 1
ATOM 1404 C CA . ALA A 1 187 ? -10.101 -4.911 29.324 1.00 95.06 187 ALA A CA 1
ATOM 1405 C C . ALA A 1 187 ? -9.271 -5.375 28.122 1.00 95.06 187 ALA A C 1
ATOM 1407 O O . ALA A 1 187 ? -9.237 -6.551 27.750 1.00 95.06 187 ALA A O 1
ATOM 1408 N N . PHE A 1 188 ? -8.589 -4.412 27.515 1.00 96.50 188 PHE A N 1
ATOM 1409 C CA . PHE A 1 188 ? -7.513 -4.688 26.581 1.00 96.50 188 PHE A CA 1
ATOM 1410 C C . PHE A 1 188 ? -6.262 -5.098 27.364 1.00 96.50 188 PHE A C 1
ATOM 1412 O O . PHE A 1 188 ? -5.886 -4.430 28.329 1.00 96.50 188 PHE A O 1
ATOM 1419 N N . GLY A 1 189 ? -5.638 -6.204 26.962 1.00 94.56 189 GLY A N 1
ATOM 1420 C CA . GLY A 1 189 ? -4.365 -6.660 27.510 1.00 94.56 189 GLY A CA 1
ATOM 1421 C C . GLY A 1 189 ? -3.183 -5.792 27.058 1.00 94.56 189 GLY A C 1
ATOM 1422 O O . GLY A 1 189 ? -3.347 -4.913 26.205 1.00 94.56 189 GLY A O 1
ATOM 1423 N N . PRO A 1 190 ? -1.975 -6.042 27.596 1.00 94.56 190 PRO A N 1
ATOM 1424 C CA . PRO A 1 190 ? -0.768 -5.379 27.114 1.00 94.56 190 PRO A CA 1
ATOM 1425 C C . PRO A 1 190 ? -0.589 -5.635 25.617 1.00 94.56 190 PRO A C 1
ATOM 1427 O O . PRO A 1 190 ? -0.892 -6.725 25.118 1.00 94.56 190 PRO A O 1
ATOM 1430 N N . ALA A 1 191 ? -0.123 -4.615 24.904 1.00 96.25 191 ALA A N 1
ATOM 1431 C CA . ALA A 1 191 ? 0.133 -4.735 23.485 1.00 96.25 191 ALA A CA 1
ATOM 1432 C C . ALA A 1 191 ? 1.356 -5.628 23.221 1.00 96.25 191 ALA A C 1
ATOM 1434 O O . ALA A 1 191 ? 2.283 -5.740 24.027 1.00 96.25 191 ALA A O 1
ATOM 1435 N N . CYS A 1 192 ? 1.337 -6.295 22.077 1.00 97.56 192 CYS A N 1
ATOM 1436 C CA . CYS A 1 192 ? 2.494 -6.967 21.518 1.00 97.56 192 CYS A CA 1
ATOM 1437 C C . CYS A 1 192 ? 2.698 -6.525 20.077 1.00 97.56 192 CYS A C 1
ATOM 1439 O O . CYS A 1 192 ? 1.755 -6.135 19.386 1.00 97.56 192 CYS A O 1
ATOM 1441 N N . THR A 1 193 ? 3.930 -6.653 19.616 1.00 97.38 193 THR A N 1
ATOM 1442 C CA . THR A 1 193 ? 4.333 -6.319 18.259 1.00 97.38 193 THR A CA 1
ATOM 1443 C C . THR A 1 193 ? 4.528 -7.586 17.439 1.00 97.38 193 THR A C 1
ATOM 1445 O O . THR A 1 193 ? 5.048 -8.584 17.938 1.00 97.38 193 THR A O 1
ATOM 1448 N N . LEU A 1 194 ? 4.118 -7.537 16.175 1.00 97.88 194 LEU A N 1
ATOM 1449 C CA . LEU A 1 194 ? 4.349 -8.526 15.131 1.00 97.88 194 LEU A CA 1
ATOM 1450 C C . LEU A 1 194 ? 4.996 -7.811 13.940 1.00 97.88 194 LEU A C 1
ATOM 1452 O O . LEU A 1 194 ? 4.358 -6.973 13.307 1.00 97.88 194 LEU A O 1
ATOM 1456 N N . ALA A 1 195 ? 6.237 -8.168 13.618 1.00 97.81 195 ALA A N 1
ATOM 1457 C CA . ALA A 1 195 ? 6.938 -7.662 12.442 1.00 97.81 195 ALA A CA 1
ATOM 1458 C C . ALA A 1 195 ? 7.132 -8.788 11.423 1.00 97.81 195 ALA A C 1
ATOM 1460 O O . ALA A 1 195 ? 7.609 -9.876 11.763 1.00 97.81 195 ALA A O 1
ATOM 1461 N N . LEU A 1 196 ? 6.764 -8.526 10.173 1.00 97.50 196 LEU A N 1
ATOM 1462 C CA . LEU A 1 196 ? 6.855 -9.453 9.055 1.00 97.50 196 LEU A CA 1
ATOM 1463 C C . LEU A 1 196 ? 7.740 -8.846 7.980 1.00 97.50 196 LEU A C 1
ATOM 1465 O O . LEU A 1 196 ? 7.438 -7.790 7.434 1.00 97.50 196 LEU A O 1
ATOM 1469 N N . LYS A 1 197 ? 8.812 -9.557 7.651 1.00 96.44 197 LYS A N 1
ATOM 1470 C CA . LYS A 1 197 ? 9.681 -9.223 6.531 1.00 96.44 197 LYS A CA 1
ATOM 1471 C C . LYS A 1 197 ? 9.391 -10.175 5.388 1.00 96.44 197 LYS A C 1
ATOM 1473 O O . LYS A 1 197 ? 9.512 -11.388 5.580 1.00 96.44 197 LYS A O 1
ATOM 1478 N N . LEU A 1 198 ? 9.010 -9.657 4.226 1.00 94.81 198 LEU A N 1
ATOM 1479 C CA . LEU A 1 198 ? 8.524 -10.473 3.111 1.00 94.81 198 LEU A CA 1
ATOM 1480 C C . LEU A 1 198 ? 9.516 -10.507 1.949 1.00 94.81 198 LEU A C 1
ATOM 1482 O O . LEU A 1 198 ? 10.200 -9.534 1.628 1.00 94.81 198 LEU A O 1
ATOM 1486 N N . HIS A 1 199 ? 9.574 -11.655 1.278 1.00 92.94 199 HIS A N 1
ATOM 1487 C CA . HIS A 1 199 ? 10.182 -11.740 -0.039 1.00 92.94 199 HIS A CA 1
ATOM 1488 C C . HIS A 1 199 ? 9.219 -11.133 -1.054 1.00 92.94 199 HIS A C 1
ATOM 1490 O O . HIS A 1 199 ? 8.037 -11.473 -1.078 1.00 92.94 199 HIS A O 1
ATOM 1496 N N . GLY A 1 200 ? 9.737 -10.235 -1.890 1.00 91.75 200 GLY A N 1
ATOM 1497 C CA . GLY A 1 200 ? 8.983 -9.621 -2.972 1.00 91.75 200 GLY A CA 1
ATOM 1498 C C . GLY A 1 200 ? 9.413 -10.149 -4.327 1.00 91.75 200 GLY A C 1
ATOM 1499 O O . GLY A 1 200 ? 10.613 -10.257 -4.595 1.00 91.75 200 GLY A O 1
ATOM 1500 N N . ARG A 1 201 ? 8.439 -10.408 -5.197 1.00 92.38 201 ARG A N 1
ATOM 1501 C CA . ARG A 1 201 ? 8.661 -10.690 -6.617 1.00 92.38 201 ARG A CA 1
ATOM 1502 C C . ARG A 1 201 ? 7.859 -9.712 -7.466 1.00 92.38 201 ARG A C 1
ATOM 1504 O O . ARG A 1 201 ? 6.743 -9.350 -7.111 1.00 92.38 201 ARG A O 1
ATOM 1511 N N . LEU A 1 202 ? 8.411 -9.329 -8.611 1.00 94.25 202 LEU A N 1
ATOM 1512 C CA . LEU A 1 202 ? 7.675 -8.562 -9.611 1.00 94.25 202 LEU A CA 1
ATOM 1513 C C . LEU A 1 202 ? 6.960 -9.521 -10.564 1.00 94.25 202 LEU A C 1
ATOM 1515 O O . LEU A 1 202 ? 7.607 -10.348 -11.212 1.00 94.25 202 LEU A O 1
ATOM 1519 N N . ARG A 1 203 ? 5.636 -9.396 -10.669 1.00 94.12 203 ARG A N 1
ATOM 1520 C CA . ARG A 1 203 ? 4.819 -10.079 -11.677 1.00 94.12 203 ARG A CA 1
ATOM 1521 C C . ARG A 1 203 ? 4.411 -9.081 -12.752 1.00 94.12 203 ARG A C 1
ATOM 1523 O O . ARG A 1 203 ? 3.926 -8.003 -12.440 1.00 94.12 203 ARG A O 1
ATOM 1530 N N . GLN A 1 204 ? 4.565 -9.446 -14.021 1.00 94.56 204 GLN A N 1
ATOM 1531 C CA . GLN A 1 204 ? 4.030 -8.640 -15.116 1.00 94.56 204 GLN A CA 1
ATOM 1532 C C . GLN A 1 204 ? 2.496 -8.661 -15.064 1.00 94.56 204 GLN A C 1
ATOM 1534 O O . GLN A 1 204 ? 1.886 -9.733 -15.107 1.00 94.56 204 GLN A O 1
ATOM 1539 N N . ALA A 1 205 ? 1.895 -7.483 -14.926 1.00 92.06 205 ALA A N 1
ATOM 1540 C CA . ALA A 1 205 ? 0.455 -7.290 -14.853 1.00 92.06 205 ALA A CA 1
ATOM 1541 C C . ALA A 1 205 ? -0.120 -6.873 -16.209 1.00 92.06 205 ALA A C 1
ATOM 1543 O O . ALA A 1 205 ? -1.133 -7.423 -16.625 1.00 92.06 205 ALA A O 1
ATOM 1544 N N . GLU A 1 206 ? 0.549 -5.950 -16.903 1.00 91.38 206 GLU A N 1
ATOM 1545 C CA . GLU A 1 206 ? 0.123 -5.423 -18.204 1.00 91.38 206 GLU A CA 1
ATOM 1546 C C . GLU A 1 206 ? 1.325 -5.251 -19.135 1.00 91.38 206 GLU A C 1
ATOM 1548 O O . GLU A 1 206 ? 2.464 -5.072 -18.688 1.00 91.38 206 GLU A O 1
ATOM 1553 N N . GLN A 1 207 ? 1.052 -5.319 -20.435 1.00 91.38 207 GLN A N 1
ATOM 1554 C CA . GLN A 1 207 ? 1.987 -5.011 -21.507 1.00 91.38 207 GLN A CA 1
ATOM 1555 C C . GLN A 1 207 ? 1.205 -4.404 -22.670 1.00 91.38 207 GLN A C 1
ATOM 1557 O O . GLN A 1 207 ? 0.255 -5.017 -23.148 1.00 91.38 207 GLN A O 1
ATOM 1562 N N . HIS A 1 208 ? 1.658 -3.246 -23.134 1.00 90.50 208 HIS A N 1
ATOM 1563 C CA . HIS A 1 208 ? 1.150 -2.547 -24.307 1.00 90.50 208 HIS A CA 1
ATOM 1564 C C . HIS A 1 208 ? 2.274 -2.435 -25.324 1.00 90.50 208 HIS A C 1
ATOM 1566 O O . HIS A 1 208 ? 3.387 -2.029 -24.985 1.00 90.50 208 HIS A O 1
ATOM 1572 N N . CYS A 1 209 ? 1.987 -2.791 -26.569 1.00 89.25 209 CYS A N 1
ATOM 1573 C CA . CYS A 1 209 ? 2.938 -2.730 -27.670 1.00 89.25 209 CYS A CA 1
ATOM 1574 C C . CYS A 1 209 ? 2.269 -2.076 -28.865 1.00 89.25 209 CYS A C 1
ATOM 1576 O O . CYS A 1 209 ? 1.106 -2.347 -29.157 1.00 89.25 209 CYS A O 1
ATOM 1578 N N . ARG A 1 210 ? 3.031 -1.295 -29.624 1.00 86.31 210 ARG A N 1
ATOM 1579 C CA . ARG A 1 210 ? 2.601 -0.903 -30.962 1.00 86.31 210 ARG A CA 1
ATOM 1580 C C . ARG A 1 210 ? 2.464 -2.157 -31.843 1.00 86.31 210 ARG A C 1
ATOM 1582 O O . ARG A 1 210 ? 3.309 -3.052 -31.787 1.00 86.31 210 ARG A O 1
ATOM 1589 N N . SER A 1 211 ? 1.376 -2.238 -32.610 1.00 65.25 211 SER A N 1
ATOM 1590 C CA . SER A 1 211 ? 0.847 -3.459 -33.249 1.00 65.25 211 SER A CA 1
ATOM 1591 C C . SER A 1 211 ? 1.734 -4.114 -34.327 1.00 65.25 211 SER A C 1
ATOM 1593 O O . SER A 1 211 ? 1.383 -5.170 -34.849 1.00 65.25 211 SER A O 1
ATOM 1595 N N . ASP A 1 212 ? 2.895 -3.541 -34.633 1.00 64.19 212 ASP A N 1
ATOM 1596 C CA . ASP A 1 212 ? 3.859 -3.963 -35.656 1.00 64.19 212 ASP A CA 1
ATOM 1597 C C . ASP A 1 212 ? 5.244 -4.358 -35.090 1.00 64.19 212 ASP A C 1
ATOM 1599 O O . ASP A 1 212 ? 6.145 -4.757 -35.833 1.00 64.19 212 ASP A O 1
ATOM 1603 N N . ALA A 1 213 ? 5.430 -4.303 -33.770 1.00 65.38 213 ALA A N 1
ATOM 1604 C CA . ALA A 1 213 ? 6.733 -4.451 -33.129 1.00 65.38 213 ALA A CA 1
ATOM 1605 C C . ALA A 1 213 ? 7.045 -5.895 -32.684 1.00 65.38 213 ALA A C 1
ATOM 1607 O O . ALA A 1 213 ? 6.887 -6.248 -31.513 1.00 65.38 213 ALA A O 1
ATOM 1608 N N . GLY A 1 214 ? 7.592 -6.723 -33.583 1.00 73.00 214 GLY A N 1
ATOM 1609 C CA . GLY A 1 214 ? 8.113 -8.063 -33.242 1.00 73.00 214 GLY A CA 1
ATOM 1610 C C . GLY A 1 214 ? 9.191 -8.070 -32.139 1.00 73.00 214 GLY A C 1
ATOM 1611 O O . GLY A 1 214 ? 9.391 -9.083 -31.473 1.00 73.00 214 GLY A O 1
ATOM 1612 N N . TRP A 1 215 ? 9.832 -6.924 -31.890 1.00 81.44 215 TRP A N 1
ATOM 1613 C CA . TRP A 1 215 ? 10.818 -6.718 -30.828 1.00 81.44 215 TRP A CA 1
ATOM 1614 C C . TRP A 1 215 ? 10.195 -6.533 -29.429 1.00 81.44 215 TRP A C 1
ATOM 1616 O O . TRP A 1 215 ? 10.889 -6.708 -28.428 1.00 81.44 215 TRP A O 1
ATOM 1626 N N . CYS A 1 216 ? 8.898 -6.212 -29.319 1.00 84.75 216 CYS A N 1
ATOM 1627 C CA . CYS A 1 216 ? 8.271 -5.867 -28.036 1.00 84.75 216 CYS A CA 1
ATOM 1628 C C . CYS A 1 216 ? 8.214 -7.056 -27.058 1.00 84.75 216 CYS A C 1
ATOM 1630 O O . CYS A 1 216 ? 8.379 -6.892 -25.850 1.00 84.75 216 CYS A O 1
ATOM 1632 N N . SER A 1 217 ? 8.035 -8.279 -27.564 1.00 75.62 217 SER A N 1
ATOM 1633 C CA . SER A 1 217 ? 8.123 -9.495 -26.743 1.00 75.62 217 SER A CA 1
ATOM 1634 C C . SER A 1 217 ? 9.550 -9.730 -26.231 1.00 75.62 217 SER A C 1
ATOM 1636 O O . SER A 1 217 ? 9.729 -10.068 -25.061 1.00 75.62 217 SER A O 1
ATOM 1638 N N . GLY A 1 218 ? 10.564 -9.469 -27.064 1.00 78.44 218 GLY A N 1
ATOM 1639 C CA . GLY A 1 218 ? 11.979 -9.506 -26.679 1.00 78.44 218 GLY A CA 1
ATOM 1640 C C . GLY A 1 218 ? 12.346 -8.439 -25.642 1.00 78.44 218 GLY A C 1
ATOM 1641 O O . GLY A 1 218 ? 13.129 -8.701 -24.730 1.00 78.44 218 GLY A O 1
ATOM 1642 N N . ALA A 1 219 ? 11.711 -7.266 -25.709 1.00 90.56 219 ALA A N 1
ATOM 1643 C CA . ALA A 1 219 ? 11.907 -6.172 -24.758 1.00 90.56 219 ALA A CA 1
ATOM 1644 C C . ALA A 1 219 ? 11.350 -6.457 -23.352 1.00 90.56 219 ALA A C 1
ATOM 1646 O O . ALA A 1 219 ? 11.763 -5.811 -22.389 1.00 90.56 219 ALA A O 1
ATOM 1647 N N . ALA A 1 220 ? 10.439 -7.424 -23.195 1.00 90.81 220 ALA A N 1
ATOM 1648 C CA . ALA A 1 220 ? 9.815 -7.716 -21.903 1.00 90.81 220 ALA A CA 1
ATOM 1649 C C . ALA A 1 220 ? 10.826 -8.193 -20.841 1.00 90.81 220 ALA A C 1
ATOM 1651 O O . ALA A 1 220 ? 10.673 -7.883 -19.656 1.00 90.81 220 ALA A O 1
ATOM 1652 N N . ALA A 1 221 ? 11.875 -8.919 -21.250 1.00 92.50 221 ALA A N 1
ATOM 1653 C CA . ALA A 1 221 ? 12.955 -9.330 -20.351 1.00 92.50 221 ALA A CA 1
ATOM 1654 C C . ALA A 1 221 ? 13.735 -8.111 -19.832 1.00 92.50 221 ALA A C 1
ATOM 1656 O O . ALA A 1 221 ? 13.873 -7.945 -18.620 1.00 92.50 221 ALA A O 1
ATOM 1657 N N . LEU A 1 222 ? 14.125 -7.208 -20.737 1.00 94.50 222 LEU A N 1
ATOM 1658 C CA . LEU A 1 222 ? 14.784 -5.945 -20.403 1.00 94.50 222 LEU A CA 1
ATOM 1659 C C . LEU A 1 222 ? 13.918 -5.088 -19.465 1.00 94.50 222 LEU A C 1
ATOM 1661 O O . LEU A 1 222 ? 14.399 -4.613 -18.438 1.00 94.50 222 LEU A O 1
ATOM 1665 N N . ALA A 1 223 ? 12.628 -4.925 -19.775 1.00 96.25 223 ALA A N 1
ATOM 1666 C CA . ALA A 1 223 ? 11.700 -4.157 -18.947 1.00 96.25 223 ALA A CA 1
ATOM 1667 C C . ALA A 1 223 ? 11.587 -4.736 -17.527 1.00 96.25 223 ALA A C 1
ATOM 1669 O O . ALA A 1 223 ? 11.588 -3.993 -16.544 1.00 96.25 223 ALA A O 1
ATOM 1670 N N . ARG A 1 224 ? 11.559 -6.068 -17.398 1.00 96.19 224 ARG A N 1
ATOM 1671 C CA . ARG A 1 224 ? 11.552 -6.746 -16.097 1.00 96.19 224 ARG A CA 1
ATOM 1672 C C . ARG A 1 224 ? 12.849 -6.519 -15.327 1.00 96.19 224 ARG A C 1
ATOM 1674 O O . ARG A 1 224 ? 12.791 -6.239 -14.132 1.00 96.19 224 ARG A O 1
ATOM 1681 N N . GLU A 1 225 ? 14.003 -6.631 -15.979 1.00 95.94 225 GLU A N 1
ATOM 1682 C CA . GLU A 1 225 ? 15.307 -6.394 -15.348 1.00 95.94 225 GLU A CA 1
ATOM 1683 C C . GLU A 1 225 ? 15.455 -4.948 -14.861 1.00 95.94 225 GLU A C 1
ATOM 1685 O O . GLU A 1 225 ? 15.897 -4.720 -13.732 1.00 95.94 225 GLU A O 1
ATOM 1690 N N . LEU A 1 226 ? 15.009 -3.979 -15.666 1.00 96.94 226 LEU A N 1
ATOM 1691 C CA . LEU A 1 226 ? 14.933 -2.566 -15.292 1.00 96.94 226 LEU A CA 1
ATOM 1692 C C . LEU A 1 226 ? 14.023 -2.353 -14.084 1.00 96.94 226 LEU A C 1
ATOM 1694 O O . LEU A 1 226 ? 14.437 -1.720 -13.114 1.00 96.94 226 LEU A O 1
ATOM 1698 N N . ALA A 1 227 ? 12.811 -2.914 -14.108 1.00 97.31 227 ALA A N 1
ATOM 1699 C CA . ALA A 1 227 ? 11.868 -2.804 -13.000 1.00 97.31 227 ALA A CA 1
ATOM 1700 C C . ALA A 1 227 ? 12.444 -3.405 -11.707 1.00 97.31 227 ALA A C 1
ATOM 1702 O O . ALA A 1 227 ? 12.323 -2.806 -10.642 1.00 97.31 227 ALA A O 1
ATOM 1703 N N . GLN A 1 228 ? 13.130 -4.550 -11.796 1.00 96.06 228 GLN A N 1
ATOM 1704 C CA . GLN A 1 228 ? 13.805 -5.179 -10.658 1.00 96.06 228 GLN A CA 1
ATOM 1705 C C . GLN A 1 228 ? 14.983 -4.348 -10.138 1.00 96.06 228 GLN A C 1
ATOM 1707 O O . GLN A 1 228 ? 15.186 -4.262 -8.927 1.00 96.06 228 GLN A O 1
ATOM 1712 N N . ALA A 1 229 ? 15.790 -3.764 -11.025 1.00 96.62 229 ALA A N 1
ATOM 1713 C CA . ALA A 1 229 ? 16.913 -2.921 -10.631 1.00 96.62 229 ALA A CA 1
ATOM 1714 C C . ALA A 1 229 ? 16.434 -1.622 -9.969 1.00 96.62 229 ALA A C 1
ATOM 1716 O O . ALA A 1 229 ? 16.956 -1.253 -8.919 1.00 96.62 229 ALA A O 1
ATOM 1717 N N . TYR A 1 230 ? 15.399 -0.993 -10.530 1.00 96.62 230 TYR A N 1
ATOM 1718 C CA . TYR A 1 230 ? 14.737 0.169 -9.947 1.00 96.62 230 TYR A CA 1
ATOM 1719 C C . TYR A 1 230 ? 14.153 -0.147 -8.565 1.00 96.62 230 TYR A C 1
ATOM 1721 O O . TYR A 1 230 ? 14.433 0.550 -7.594 1.00 96.62 230 TYR A O 1
ATOM 1729 N N . ASP A 1 231 ? 13.400 -1.240 -8.446 1.00 94.81 231 ASP A N 1
ATOM 1730 C CA . ASP A 1 231 ? 12.775 -1.654 -7.190 1.00 94.81 231 ASP A CA 1
ATOM 1731 C C . ASP A 1 231 ? 13.807 -1.961 -6.085 1.00 94.81 231 ASP A C 1
ATOM 1733 O O . ASP A 1 231 ? 13.606 -1.585 -4.928 1.00 94.81 231 ASP A O 1
ATOM 1737 N N . ARG A 1 232 ? 14.948 -2.578 -6.430 1.00 93.25 232 ARG A N 1
ATOM 1738 C CA . ARG A 1 232 ? 16.057 -2.785 -5.482 1.00 93.25 232 ARG A CA 1
ATOM 1739 C C . ARG A 1 232 ? 16.666 -1.471 -5.000 1.00 93.25 232 ARG A C 1
ATOM 1741 O O . ARG A 1 232 ? 16.901 -1.348 -3.801 1.00 93.25 232 ARG A O 1
ATOM 1748 N N . ASP A 1 233 ? 16.907 -0.511 -5.891 1.00 94.81 233 ASP A N 1
ATOM 1749 C CA . ASP A 1 233 ? 17.446 0.806 -5.521 1.00 94.81 233 ASP A CA 1
ATOM 1750 C C . ASP A 1 233 ? 16.486 1.554 -4.584 1.00 94.81 233 ASP A C 1
ATOM 1752 O O . ASP A 1 233 ? 16.880 2.012 -3.509 1.00 94.81 233 ASP A O 1
ATOM 1756 N N . ARG A 1 234 ? 15.191 1.584 -4.932 1.00 92.06 234 ARG A N 1
ATOM 1757 C CA . ARG A 1 234 ? 14.139 2.229 -4.125 1.00 92.06 234 ARG A CA 1
ATOM 1758 C C . ARG A 1 234 ? 14.022 1.647 -2.717 1.00 92.06 234 ARG A C 1
ATOM 1760 O O . ARG A 1 234 ? 13.709 2.376 -1.783 1.00 92.06 234 ARG A O 1
ATOM 1767 N N . ARG A 1 235 ? 14.310 0.354 -2.545 1.00 87.44 235 ARG A N 1
ATOM 1768 C CA . ARG A 1 235 ? 14.319 -0.330 -1.240 1.00 87.44 235 ARG A CA 1
ATOM 1769 C C . ARG A 1 235 ? 15.660 -0.224 -0.495 1.00 87.44 235 ARG A C 1
ATOM 1771 O O . ARG A 1 235 ? 15.891 -0.967 0.455 1.00 87.44 235 ARG A O 1
ATOM 1778 N N . GLY A 1 236 ? 16.550 0.682 -0.912 1.00 88.19 236 GLY A N 1
ATOM 1779 C CA . GLY A 1 236 ? 17.847 0.924 -0.268 1.00 88.19 236 GLY A CA 1
ATOM 1780 C C . GLY A 1 236 ? 18.930 -0.104 -0.613 1.00 88.19 236 GLY A C 1
ATOM 1781 O O . GLY A 1 236 ? 19.948 -0.175 0.071 1.00 88.19 236 GLY A O 1
ATOM 1782 N N . GLY A 1 237 ? 18.708 -0.918 -1.647 1.00 90.56 237 GLY A N 1
ATOM 1783 C CA . GLY A 1 237 ? 19.669 -1.889 -2.156 1.00 90.56 237 GLY A CA 1
ATOM 1784 C C . GLY A 1 237 ? 20.678 -1.284 -3.137 1.00 90.56 237 GLY A C 1
ATOM 1785 O O . GLY A 1 237 ? 21.042 -0.110 -3.067 1.00 90.56 237 GLY A O 1
ATOM 1786 N N . ALA A 1 238 ? 21.155 -2.114 -4.069 1.00 93.75 238 ALA A N 1
ATOM 1787 C CA . ALA A 1 238 ? 22.083 -1.679 -5.109 1.00 93.75 238 ALA A CA 1
ATOM 1788 C C . ALA A 1 238 ? 21.458 -0.580 -5.985 1.00 93.75 238 ALA A C 1
ATOM 1790 O O . ALA A 1 238 ? 20.331 -0.736 -6.456 1.00 93.75 238 ALA A O 1
ATOM 1791 N N . LYS A 1 239 ? 22.222 0.492 -6.225 1.00 95.50 239 LYS A N 1
ATOM 1792 C CA . LYS A 1 239 ? 21.819 1.623 -7.070 1.00 95.50 239 LYS A CA 1
ATOM 1793 C C . LYS A 1 239 ? 21.473 1.157 -8.485 1.00 95.50 239 LYS A C 1
ATOM 1795 O O . LYS A 1 239 ? 22.133 0.260 -9.019 1.00 95.50 239 LYS A O 1
ATOM 1800 N N . LEU A 1 240 ? 20.462 1.783 -9.090 1.00 95.62 240 LEU A N 1
ATOM 1801 C CA . LEU A 1 240 ? 20.134 1.561 -10.493 1.00 95.62 240 LEU A CA 1
ATOM 1802 C C . LEU A 1 240 ? 21.286 2.083 -11.356 1.00 95.62 240 LEU A C 1
ATOM 1804 O O . LEU A 1 240 ? 21.548 3.283 -11.383 1.00 95.62 240 LEU A O 1
ATOM 1808 N N . ASP A 1 241 ? 21.973 1.165 -12.028 1.00 93.69 241 ASP A N 1
ATOM 1809 C CA . ASP A 1 241 ? 23.151 1.443 -12.844 1.00 93.69 241 ASP A CA 1
ATOM 1810 C C . ASP A 1 241 ? 22.757 1.517 -14.331 1.00 93.69 241 ASP A C 1
ATOM 1812 O O . ASP A 1 241 ? 22.436 0.478 -14.919 1.00 93.69 241 ASP A O 1
ATOM 1816 N N . PRO A 1 242 ? 22.756 2.716 -14.947 1.00 90.12 242 PRO A N 1
ATOM 1817 C CA . PRO A 1 242 ? 22.410 2.888 -16.355 1.00 90.12 242 PRO A CA 1
ATOM 1818 C C . PRO A 1 242 ? 23.331 2.112 -17.305 1.00 90.12 242 PRO A C 1
ATOM 1820 O O . PRO A 1 242 ? 22.882 1.683 -18.365 1.00 90.12 242 PRO A O 1
ATOM 1823 N N . GLU A 1 243 ? 24.603 1.914 -16.943 1.00 91.25 243 GLU A N 1
ATOM 1824 C CA . GLU A 1 243 ? 25.605 1.307 -17.831 1.00 91.25 243 GLU A CA 1
ATOM 1825 C C . GLU A 1 243 ? 25.330 -0.181 -18.076 1.00 91.25 243 GLU A C 1
ATOM 1827 O O . GLU A 1 243 ? 25.642 -0.708 -19.143 1.00 91.25 243 GLU A O 1
ATOM 1832 N N . LYS A 1 244 ? 24.649 -0.856 -17.142 1.00 92.69 244 LYS A N 1
ATOM 1833 C CA . LYS A 1 244 ? 24.247 -2.264 -17.306 1.00 92.69 244 LYS A CA 1
ATOM 1834 C C . LYS A 1 244 ? 23.253 -2.486 -18.438 1.00 92.69 244 LYS A C 1
ATOM 1836 O O . LYS A 1 244 ? 23.198 -3.581 -18.981 1.00 92.69 244 LYS A O 1
ATOM 1841 N N . PHE A 1 245 ? 22.486 -1.460 -18.795 1.00 93.56 245 PHE A N 1
ATOM 1842 C CA . PHE A 1 245 ? 21.472 -1.531 -19.848 1.00 93.56 245 PHE A CA 1
ATOM 1843 C C . PHE A 1 245 ? 21.965 -0.955 -21.181 1.00 93.56 245 PHE A C 1
ATOM 1845 O O . PHE A 1 245 ? 21.213 -0.884 -22.151 1.00 93.56 245 PHE A O 1
ATOM 1852 N N . ALA A 1 246 ? 23.231 -0.540 -21.230 1.00 92.06 246 ALA A N 1
ATOM 1853 C CA . ALA A 1 246 ? 23.870 0.047 -22.396 1.00 92.06 246 ALA A CA 1
ATOM 1854 C C . ALA A 1 246 ? 24.569 -0.990 -23.296 1.00 92.06 246 ALA A C 1
ATOM 1856 O O . ALA A 1 246 ? 25.043 -0.628 -24.367 1.00 92.06 246 ALA A O 1
ATOM 1857 N N . ASP A 1 247 ? 24.673 -2.253 -22.863 1.00 88.75 247 ASP A N 1
ATOM 1858 C CA . ASP A 1 247 ? 25.367 -3.337 -23.583 1.00 88.75 247 ASP A CA 1
ATOM 1859 C C . ASP A 1 247 ? 26.789 -2.945 -24.043 1.00 88.75 247 ASP A C 1
ATOM 1861 O O . ASP A 1 247 ? 27.203 -3.194 -25.170 1.00 88.75 247 ASP A O 1
ATOM 1865 N N . GLY A 1 248 ? 27.525 -2.205 -23.205 1.00 89.81 248 GLY A N 1
ATOM 1866 C CA . GLY A 1 248 ? 28.867 -1.697 -23.529 1.00 89.81 248 GLY A CA 1
ATOM 1867 C C . GLY A 1 248 ? 28.914 -0.541 -24.540 1.00 89.81 248 GLY A C 1
ATOM 1868 O O . GLY A 1 248 ? 29.999 -0.047 -24.853 1.00 89.81 248 GLY A O 1
ATOM 1869 N N . HIS A 1 249 ? 27.770 -0.068 -25.032 1.00 92.44 249 HIS A N 1
ATOM 1870 C CA . HIS A 1 249 ? 27.686 1.052 -25.962 1.00 92.44 249 HIS A CA 1
ATOM 1871 C C . HIS A 1 249 ? 27.579 2.385 -25.211 1.00 92.44 249 HIS A C 1
ATOM 1873 O O . HIS A 1 249 ? 27.035 2.482 -24.116 1.00 92.44 249 HIS A O 1
ATOM 1879 N N . SER A 1 250 ? 28.063 3.466 -25.822 1.00 90.56 250 SER A N 1
ATOM 1880 C CA . SER A 1 250 ? 27.834 4.822 -25.310 1.00 90.56 250 SER A CA 1
ATOM 1881 C C . SER A 1 250 ? 26.622 5.459 -25.993 1.00 90.56 250 SER A C 1
ATOM 1883 O O . SER A 1 250 ? 26.566 5.432 -27.228 1.00 90.56 250 SER A O 1
ATOM 1885 N N . PRO A 1 251 ? 25.685 6.075 -25.245 1.00 89.06 251 PRO A N 1
ATOM 1886 C CA . PRO A 1 251 ? 24.561 6.782 -25.843 1.00 89.06 251 PRO A CA 1
ATOM 1887 C C . PRO A 1 251 ? 25.047 7.879 -26.787 1.00 89.06 251 PRO A C 1
ATOM 1889 O O . PRO A 1 251 ? 26.021 8.590 -26.495 1.00 89.06 251 PRO A O 1
ATOM 1892 N N . ASP A 1 252 ? 24.375 8.025 -27.926 1.00 86.31 252 ASP A N 1
ATOM 1893 C CA . ASP A 1 252 ? 24.723 9.059 -28.892 1.00 86.31 252 ASP A CA 1
ATOM 1894 C C . ASP A 1 252 ? 24.505 10.476 -28.315 1.00 86.31 252 ASP A C 1
ATOM 1896 O O . ASP A 1 252 ? 24.048 10.689 -27.187 1.00 86.31 252 ASP A O 1
ATOM 1900 N N . ARG A 1 253 ? 24.922 11.504 -29.061 1.00 86.12 253 ARG A N 1
ATOM 1901 C CA . ARG A 1 253 ? 24.773 12.894 -28.604 1.00 86.12 253 ARG A CA 1
ATOM 1902 C C . ARG A 1 253 ? 23.304 13.275 -28.394 1.00 86.12 253 ARG A C 1
ATOM 1904 O O . ARG A 1 253 ? 23.027 14.003 -27.448 1.00 86.12 253 ARG A O 1
ATOM 1911 N N . ILE A 1 254 ? 22.404 12.803 -29.253 1.00 83.62 254 ILE A N 1
ATOM 1912 C CA . ILE A 1 254 ? 20.987 13.164 -29.227 1.00 83.62 254 ILE A CA 1
ATOM 1913 C C . ILE A 1 254 ? 20.348 12.603 -27.959 1.00 83.62 254 ILE A C 1
ATOM 1915 O O . ILE A 1 254 ? 19.795 13.370 -27.174 1.00 83.62 254 ILE A O 1
ATOM 1919 N N . LEU A 1 255 ? 20.518 11.308 -27.695 1.00 85.69 255 LEU A N 1
ATOM 1920 C CA . LEU A 1 255 ? 19.947 10.656 -26.521 1.00 85.69 255 LEU A CA 1
ATOM 1921 C C . LEU A 1 255 ? 20.547 11.190 -25.213 1.00 85.69 255 LEU A C 1
ATOM 1923 O O . LEU A 1 255 ? 19.832 11.413 -24.240 1.00 85.69 255 LEU A O 1
ATOM 1927 N N . ARG A 1 256 ? 21.853 11.493 -25.175 1.00 87.38 256 ARG A N 1
ATOM 1928 C CA . ARG A 1 256 ? 22.444 12.171 -24.002 1.00 87.38 256 ARG A CA 1
ATOM 1929 C C . ARG A 1 256 ? 21.818 13.536 -23.745 1.00 87.38 256 ARG A C 1
ATOM 1931 O O . ARG A 1 256 ? 21.669 13.921 -22.586 1.00 87.38 256 ARG A O 1
ATOM 1938 N N . THR A 1 257 ? 21.488 14.277 -24.800 1.00 84.31 257 THR A N 1
ATOM 1939 C CA . THR A 1 257 ? 20.827 15.576 -24.677 1.00 84.31 257 THR A CA 1
ATOM 1940 C C . THR A 1 257 ? 19.391 15.418 -24.184 1.00 84.31 257 THR A C 1
ATOM 1942 O O . THR A 1 257 ? 19.043 16.081 -23.209 1.00 84.31 257 THR A O 1
ATOM 1945 N N . THR A 1 258 ? 18.589 14.518 -24.763 1.00 83.19 258 THR A N 1
ATOM 1946 C CA . THR A 1 258 ? 17.184 14.326 -24.348 1.00 83.19 258 THR A CA 1
ATOM 1947 C C . THR A 1 258 ? 17.056 13.791 -22.923 1.00 83.19 258 THR A C 1
ATOM 1949 O O . THR A 1 258 ? 16.137 14.167 -22.203 1.00 83.19 258 THR A O 1
ATOM 1952 N N . LEU A 1 259 ? 18.010 12.979 -22.456 1.00 84.75 259 LEU A N 1
ATOM 1953 C CA . LEU A 1 259 ? 18.039 12.526 -21.062 1.00 84.75 259 LEU A CA 1
ATOM 1954 C C . LEU A 1 259 ? 18.335 13.654 -20.062 1.00 84.75 259 LEU A C 1
ATOM 1956 O O . LEU A 1 259 ? 17.831 13.620 -18.941 1.00 84.75 259 LEU A O 1
ATOM 1960 N N . ARG A 1 260 ? 19.146 14.650 -20.445 1.00 83.25 260 ARG A N 1
ATOM 1961 C CA . ARG A 1 260 ? 19.466 15.815 -19.595 1.00 83.25 260 ARG A CA 1
ATOM 1962 C C . ARG A 1 260 ? 18.377 16.880 -19.628 1.00 83.25 260 ARG A C 1
ATOM 1964 O O . ARG A 1 260 ? 18.141 17.542 -18.623 1.00 83.25 260 ARG A O 1
ATOM 1971 N N . GLN A 1 261 ? 17.776 17.076 -20.795 1.00 77.88 261 GLN A N 1
ATOM 1972 C CA . GLN A 1 261 ? 16.741 18.065 -21.062 1.00 77.88 261 GLN A CA 1
ATOM 1973 C C . GLN A 1 261 ? 15.568 17.348 -21.732 1.00 77.88 261 GLN A C 1
ATOM 1975 O O . GLN A 1 261 ? 15.497 17.308 -22.961 1.00 77.88 261 GLN A O 1
ATOM 1980 N N . PRO A 1 262 ? 14.695 16.719 -20.934 1.00 74.88 262 PRO A N 1
ATOM 1981 C CA . PRO A 1 262 ? 13.519 16.047 -21.463 1.00 74.88 262 PRO A CA 1
ATOM 1982 C C . PRO A 1 262 ? 12.602 17.057 -22.165 1.00 74.88 262 PRO A C 1
ATOM 1984 O O . PRO A 1 262 ? 12.512 18.215 -21.751 1.00 74.88 262 PRO A O 1
ATOM 1987 N N . ASP A 1 263 ? 11.872 16.609 -23.181 1.00 71.88 263 ASP A N 1
ATOM 1988 C CA . ASP A 1 263 ? 10.721 17.370 -23.663 1.00 71.88 263 ASP A CA 1
ATOM 1989 C C . ASP A 1 263 ? 9.651 17.407 -22.557 1.00 71.88 263 ASP A C 1
ATOM 1991 O O . ASP A 1 263 ? 9.363 16.378 -21.945 1.00 71.88 263 ASP A O 1
ATOM 1995 N N . LEU A 1 264 ? 9.103 18.592 -22.281 1.00 73.88 264 LEU A N 1
ATOM 1996 C CA . LEU A 1 264 ? 8.100 18.837 -21.238 1.00 73.88 264 LEU A CA 1
ATOM 1997 C C . LEU A 1 264 ? 6.670 18.888 -21.802 1.00 73.88 264 LEU A C 1
ATOM 1999 O O . LEU A 1 264 ? 5.748 19.321 -21.113 1.00 73.88 264 LEU A O 1
ATOM 2003 N N . GLY A 1 265 ? 6.470 18.480 -23.058 1.00 74.75 265 GLY A N 1
ATOM 2004 C CA . GLY A 1 265 ? 5.134 18.321 -23.625 1.00 74.75 265 GLY A CA 1
ATOM 2005 C C . GLY A 1 265 ? 4.285 17.282 -22.864 1.00 74.75 265 GLY A C 1
ATOM 2006 O O . GLY A 1 265 ? 4.841 16.325 -22.320 1.00 74.75 265 GLY A O 1
ATOM 2007 N N . PRO A 1 266 ? 2.944 17.414 -22.856 1.00 69.56 266 PRO A N 1
ATOM 2008 C CA . PRO A 1 266 ? 2.058 16.433 -22.230 1.00 69.56 266 PRO A CA 1
ATOM 2009 C C . PRO A 1 266 ? 2.309 15.007 -22.739 1.00 69.56 266 PRO A C 1
ATOM 2011 O O . PRO A 1 266 ? 2.385 14.774 -23.948 1.00 69.56 266 PRO A O 1
ATOM 2014 N N . GLY A 1 267 ? 2.441 14.056 -21.817 1.00 68.06 267 GLY A N 1
ATOM 2015 C CA . GLY A 1 267 ? 2.734 12.649 -22.086 1.00 68.06 267 GLY A CA 1
ATOM 2016 C C . GLY A 1 267 ? 4.159 12.358 -22.574 1.00 68.06 267 GLY A C 1
ATOM 2017 O O . GLY A 1 267 ? 4.451 11.214 -22.918 1.00 68.06 267 GLY A O 1
ATOM 2018 N N . ALA A 1 268 ? 5.047 13.353 -22.658 1.00 76.81 268 ALA A N 1
ATOM 2019 C CA . ALA A 1 268 ? 6.450 13.114 -22.978 1.00 76.81 268 ALA A CA 1
ATOM 2020 C C . ALA A 1 268 ? 7.159 12.426 -21.807 1.00 76.81 268 ALA A C 1
ATOM 2022 O O . ALA A 1 268 ? 6.731 12.522 -20.658 1.00 76.81 268 ALA A O 1
ATOM 2023 N N . ALA A 1 269 ? 8.314 11.808 -22.069 1.00 74.06 269 ALA A N 1
ATOM 2024 C CA . ALA A 1 269 ? 9.129 11.200 -21.019 1.00 74.06 269 ALA A CA 1
ATOM 2025 C C . ALA A 1 269 ? 9.469 12.181 -19.871 1.00 74.06 269 ALA A C 1
ATOM 2027 O O . ALA A 1 269 ? 9.798 11.738 -18.770 1.00 74.06 269 ALA A O 1
ATOM 2028 N N . GLY A 1 270 ? 9.397 13.494 -20.140 1.00 65.88 270 GLY A N 1
ATOM 2029 C CA . GLY A 1 270 ? 9.578 14.621 -19.226 1.00 65.88 270 GLY A CA 1
ATOM 2030 C C . GLY A 1 270 ? 8.429 14.973 -18.288 1.00 65.88 270 GLY A C 1
ATOM 2031 O O . GLY A 1 270 ? 8.696 15.627 -17.281 1.00 65.88 270 GLY A O 1
ATOM 2032 N N . ASP A 1 271 ? 7.207 14.564 -18.620 1.00 79.75 271 ASP A N 1
ATOM 2033 C CA . ASP A 1 271 ? 5.967 15.073 -18.033 1.00 79.75 271 ASP A CA 1
ATOM 2034 C C . ASP A 1 271 ? 5.758 14.604 -16.583 1.00 79.75 271 ASP A C 1
ATOM 2036 O O . ASP A 1 271 ? 5.982 13.441 -16.244 1.00 79.75 271 ASP A O 1
ATOM 2040 N N . GLU A 1 272 ? 5.296 15.516 -15.728 1.00 71.06 272 GLU A N 1
ATOM 2041 C CA . GLU A 1 272 ? 4.867 15.222 -14.357 1.00 71.06 272 GLU A CA 1
ATOM 2042 C C . GLU A 1 272 ? 3.514 14.493 -14.318 1.00 71.06 272 GLU A C 1
ATOM 2044 O O . GLU A 1 272 ? 3.201 13.843 -13.330 1.00 71.06 272 GLU A O 1
ATOM 2049 N N . GLY A 1 273 ? 2.712 14.589 -15.382 1.00 76.62 273 GLY A N 1
ATOM 2050 C CA . GLY A 1 273 ? 1.457 13.858 -15.569 1.00 76.62 273 GLY A CA 1
ATOM 2051 C C . GLY A 1 273 ? 1.598 12.601 -16.428 1.00 76.62 273 GLY A C 1
ATOM 2052 O O . GLY A 1 273 ? 0.602 12.148 -16.996 1.00 76.62 273 GLY A O 1
ATOM 2053 N N . LEU A 1 274 ? 2.815 12.063 -16.576 1.00 84.00 274 LEU A N 1
ATOM 2054 C CA . LEU A 1 274 ? 3.073 10.953 -17.486 1.00 84.00 274 LEU A CA 1
ATOM 2055 C C . LEU A 1 274 ? 2.215 9.726 -17.142 1.00 84.00 274 LEU A C 1
ATOM 2057 O O . LEU A 1 274 ? 2.171 9.265 -16.001 1.00 84.00 274 LEU A O 1
ATOM 2061 N N . GLN A 1 275 ? 1.582 9.156 -18.166 1.00 85.56 275 GLN A N 1
ATOM 2062 C CA . GLN A 1 275 ? 0.801 7.925 -18.070 1.00 85.56 275 GLN A CA 1
ATOM 2063 C C . GLN A 1 275 ? 1.441 6.813 -18.893 1.00 85.56 275 GLN A C 1
ATOM 2065 O O . GLN A 1 275 ? 2.099 7.068 -19.902 1.00 85.56 275 GLN A O 1
ATOM 2070 N N . LEU A 1 276 ? 1.212 5.571 -18.473 1.00 84.81 276 LEU A N 1
ATOM 2071 C CA . LEU A 1 276 ? 1.546 4.389 -19.247 1.00 84.81 276 LEU A CA 1
ATOM 2072 C C . LEU A 1 276 ? 0.803 4.455 -20.597 1.00 84.81 276 LEU A C 1
ATOM 2074 O O . LEU A 1 276 ? -0.432 4.530 -20.614 1.00 84.81 276 LEU A O 1
ATOM 2078 N N . PRO A 1 277 ? 1.516 4.455 -21.735 1.00 83.56 277 PRO A N 1
ATOM 2079 C CA . PRO A 1 277 ? 0.879 4.553 -23.037 1.00 83.56 277 PRO A CA 1
ATOM 2080 C C . PRO A 1 277 ? 0.171 3.238 -23.379 1.00 83.56 277 PRO A C 1
ATOM 2082 O O . PRO A 1 277 ? 0.778 2.171 -23.352 1.00 83.56 277 PRO A O 1
ATOM 2085 N N . LEU A 1 278 ? -1.110 3.331 -23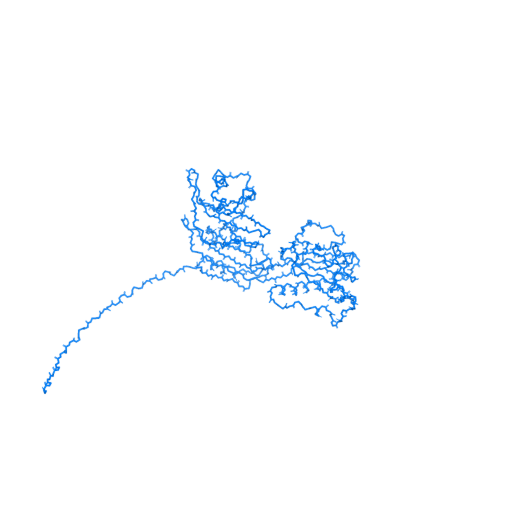.746 1.00 80.75 278 LEU A N 1
ATOM 2086 C CA . LEU A 1 278 ? -1.942 2.174 -24.112 1.00 80.75 278 LEU A CA 1
ATOM 2087 C C . LEU A 1 278 ? -1.809 1.772 -25.588 1.00 80.75 278 LEU A C 1
ATOM 2089 O O . LEU A 1 278 ? -2.214 0.686 -25.970 1.00 80.75 278 LEU A O 1
ATOM 2093 N N . LEU A 1 279 ? -1.263 2.656 -26.431 1.00 82.19 279 LEU A N 1
ATOM 2094 C CA . LEU A 1 279 ? -0.902 2.368 -27.830 1.00 82.19 279 LEU A CA 1
ATOM 2095 C C . LEU A 1 279 ? -2.039 1.799 -28.701 1.00 82.19 279 LEU A C 1
ATOM 2097 O O . LEU A 1 279 ? -1.795 1.040 -29.634 1.00 82.19 279 LEU A O 1
ATOM 2101 N N . GLY A 1 280 ? -3.274 2.226 -28.432 1.00 67.56 280 GLY A N 1
ATOM 2102 C CA . GLY A 1 280 ? -4.467 1.781 -29.157 1.00 67.56 280 GLY A CA 1
ATOM 2103 C C . GLY A 1 280 ? -5.244 0.668 -28.457 1.00 67.56 280 GLY A C 1
ATOM 2104 O O . GLY A 1 280 ? -6.359 0.378 -28.883 1.00 67.56 280 GLY A O 1
ATOM 2105 N N . ASP A 1 281 ? -4.717 0.107 -27.366 1.00 72.62 281 ASP A N 1
ATOM 2106 C CA . ASP A 1 281 ? -5.466 -0.817 -26.520 1.00 72.62 281 ASP A CA 1
ATOM 2107 C C . ASP A 1 281 ? -6.548 -0.067 -25.729 1.00 72.62 281 ASP A C 1
ATOM 2109 O O . ASP A 1 281 ? -6.314 0.990 -25.132 1.00 72.62 281 ASP A O 1
ATOM 2113 N N . GLU A 1 282 ? -7.751 -0.639 -25.684 1.00 65.44 282 GLU A N 1
ATOM 2114 C CA . GLU A 1 282 ? -8.778 -0.215 -24.739 1.00 65.44 282 GLU A CA 1
ATOM 2115 C C . GLU A 1 282 ? -8.372 -0.702 -23.343 1.00 65.44 282 GLU A C 1
ATOM 2117 O O . GLU A 1 282 ? -8.398 -1.903 -23.059 1.00 65.44 282 GLU A O 1
ATOM 2122 N N . ALA A 1 283 ? -7.982 0.216 -22.455 1.00 59.91 283 ALA A N 1
ATOM 2123 C CA . ALA A 1 283 ? -7.769 -0.140 -21.056 1.00 59.91 283 ALA A CA 1
ATOM 2124 C C . ALA A 1 283 ? -9.093 -0.639 -20.467 1.00 59.91 283 ALA A C 1
ATOM 2126 O O . ALA A 1 283 ? -10.036 0.135 -20.287 1.00 59.91 283 ALA A O 1
ATOM 2127 N N . ARG A 1 284 ? -9.158 -1.936 -20.155 1.00 54.16 284 ARG A N 1
ATOM 2128 C CA . ARG A 1 284 ? -10.204 -2.483 -19.292 1.00 54.16 284 ARG A CA 1
ATOM 2129 C C . ARG A 1 284 ? -9.983 -1.881 -17.906 1.00 54.16 284 ARG A C 1
ATOM 2131 O O . ARG A 1 284 ? -8.967 -2.166 -17.292 1.00 54.16 284 ARG A O 1
ATOM 2138 N N . ASP A 1 285 ? -10.901 -1.019 -17.477 1.00 55.94 285 ASP A N 1
ATOM 2139 C CA . ASP A 1 285 ? -10.880 -0.292 -16.203 1.00 55.94 285 ASP A CA 1
ATOM 2140 C C . ASP A 1 285 ? -9.608 0.535 -15.966 1.00 55.94 285 ASP A C 1
ATOM 2142 O O . ASP A 1 285 ? -8.621 0.111 -15.368 1.00 55.94 285 ASP A O 1
ATOM 2146 N N . ARG A 1 286 ? -9.654 1.778 -16.449 1.00 68.31 286 ARG A N 1
ATOM 2147 C CA . ARG A 1 286 ? -8.551 2.738 -16.405 1.00 68.31 286 ARG A CA 1
ATOM 2148 C C . ARG A 1 286 ? -8.389 3.322 -14.998 1.00 68.31 286 ARG A C 1
ATOM 2150 O O . ARG A 1 286 ? -8.745 4.474 -14.750 1.00 68.31 286 ARG A O 1
ATOM 2157 N N . ASP A 1 287 ? -7.873 2.520 -14.070 1.00 85.19 287 ASP A N 1
ATOM 2158 C CA . ASP A 1 287 ? -7.435 3.037 -12.777 1.00 85.19 287 ASP A CA 1
ATOM 2159 C C . ASP A 1 287 ? -6.212 3.934 -12.992 1.00 85.19 287 ASP A C 1
ATOM 2161 O O . ASP A 1 287 ? -5.078 3.475 -13.145 1.00 85.19 287 ASP A O 1
ATOM 2165 N N . ILE A 1 288 ? -6.466 5.243 -13.008 1.00 86.19 288 ILE A N 1
ATOM 2166 C CA . ILE A 1 288 ? -5.448 6.271 -13.209 1.00 86.19 288 ILE A CA 1
ATOM 2167 C C . ILE A 1 288 ? -4.327 6.188 -12.166 1.00 86.19 288 ILE A C 1
ATOM 2169 O O . ILE A 1 288 ? -3.201 6.579 -12.468 1.00 86.19 288 ILE A O 1
ATOM 2173 N N . PHE A 1 289 ? -4.592 5.639 -10.976 1.00 88.44 289 PHE A N 1
ATOM 2174 C CA . PHE A 1 289 ? -3.573 5.425 -9.952 1.00 88.44 289 PHE A CA 1
ATOM 2175 C C . PHE A 1 289 ? -2.579 4.321 -10.334 1.00 88.44 289 PHE A C 1
ATOM 2177 O O . PHE A 1 289 ? -1.403 4.420 -9.999 1.00 88.44 289 PHE A O 1
ATOM 2184 N N . LEU A 1 290 ? -3.021 3.302 -11.075 1.00 89.88 290 LEU A N 1
ATOM 2185 C CA . LEU A 1 290 ? -2.174 2.194 -11.532 1.00 89.88 290 LEU A CA 1
ATOM 2186 C C . LEU A 1 290 ? -1.574 2.429 -12.924 1.00 89.88 290 LEU A C 1
ATOM 2188 O O . LEU A 1 290 ? -0.674 1.695 -13.332 1.00 89.88 290 LEU A O 1
ATOM 2192 N N . SER A 1 291 ? -2.061 3.433 -13.658 1.00 88.44 291 SER A N 1
ATOM 2193 C CA . SER A 1 291 ? -1.599 3.755 -15.013 1.00 88.44 291 SER A CA 1
ATOM 2194 C C . SER A 1 291 ? -0.833 5.074 -15.125 1.00 88.44 291 SER A C 1
ATOM 2196 O O . SER A 1 291 ? -0.399 5.409 -16.222 1.00 88.44 291 SER A O 1
ATOM 2198 N N . SER A 1 292 ? -0.681 5.846 -14.048 1.00 91.38 292 SER A N 1
ATOM 2199 C CA . SER A 1 292 ? 0.096 7.098 -14.044 1.00 91.38 292 SER A CA 1
ATOM 2200 C C . SER A 1 292 ? 1.387 6.916 -13.270 1.00 91.38 292 SER A C 1
ATOM 2202 O O . SER A 1 292 ? 1.424 6.139 -12.324 1.00 91.38 292 SER A O 1
ATOM 2204 N N . TYR A 1 293 ? 2.448 7.614 -13.657 1.00 92.81 293 TYR A N 1
ATOM 2205 C CA . TYR A 1 293 ? 3.677 7.649 -12.875 1.00 92.81 293 TYR A CA 1
ATOM 2206 C C . TYR A 1 293 ? 3.477 8.552 -11.656 1.00 92.81 293 TYR A C 1
ATOM 2208 O O . TYR A 1 293 ? 3.003 9.678 -11.785 1.00 92.81 293 TYR A O 1
ATOM 2216 N N . ALA A 1 294 ? 3.874 8.083 -10.473 1.00 91.38 294 ALA A N 1
ATOM 2217 C CA . ALA A 1 294 ? 4.004 8.965 -9.322 1.00 91.38 294 ALA A CA 1
ATOM 2218 C C . ALA A 1 294 ? 5.110 9.997 -9.595 1.00 91.38 294 ALA A C 1
ATOM 2220 O O . ALA A 1 294 ? 6.149 9.672 -10.171 1.00 91.38 294 ALA A O 1
ATOM 2221 N N . ASN A 1 295 ? 4.955 11.221 -9.097 1.00 87.50 295 ASN A N 1
ATOM 2222 C CA . ASN A 1 295 ? 5.911 12.326 -9.242 1.00 87.50 295 ASN A CA 1
ATOM 2223 C C . ASN A 1 295 ? 7.099 12.168 -8.272 1.00 87.50 295 ASN A C 1
ATOM 2225 O O . ASN A 1 295 ? 7.689 13.145 -7.811 1.00 87.50 295 ASN A O 1
ATOM 2229 N N . VAL A 1 296 ? 7.427 10.924 -7.918 1.00 87.00 296 VAL A N 1
ATOM 2230 C CA . VAL A 1 296 ? 8.461 10.550 -6.960 1.00 87.00 296 VAL A CA 1
ATOM 2231 C C . VAL A 1 296 ? 9.452 9.648 -7.671 1.00 87.00 296 VAL A C 1
ATOM 2233 O O . VAL A 1 296 ? 9.128 8.539 -8.081 1.00 87.00 296 VAL A O 1
ATOM 2236 N N . ASP A 1 297 ? 10.687 10.129 -7.788 1.00 89.06 297 ASP A N 1
ATOM 2237 C CA . ASP A 1 297 ? 11.837 9.311 -8.180 1.00 89.06 297 ASP A CA 1
ATOM 2238 C C . ASP A 1 297 ? 11.669 8.553 -9.516 1.00 89.06 297 ASP A C 1
ATOM 2240 O O . ASP A 1 297 ? 12.081 7.398 -9.655 1.00 89.06 297 ASP A O 1
ATOM 2244 N N . VAL A 1 298 ? 11.054 9.203 -10.511 1.00 91.19 298 VAL A N 1
ATOM 2245 C CA . VAL A 1 298 ? 10.983 8.709 -11.895 1.00 91.19 298 VAL A CA 1
ATOM 2246 C C . VAL A 1 298 ? 12.363 8.820 -12.540 1.00 91.19 298 VAL A C 1
ATOM 2248 O O . VAL A 1 298 ? 13.007 9.871 -12.505 1.00 91.19 298 VAL A O 1
ATOM 2251 N N . ARG A 1 299 ? 12.834 7.731 -13.147 1.00 93.06 299 ARG A N 1
ATOM 2252 C CA . ARG A 1 299 ? 14.159 7.638 -13.766 1.00 93.06 299 ARG A CA 1
ATOM 2253 C C . ARG A 1 299 ? 14.048 7.548 -15.273 1.00 93.06 299 ARG A C 1
ATOM 2255 O O . ARG A 1 299 ? 13.163 6.889 -15.812 1.00 93.06 299 ARG A O 1
ATOM 2262 N N . ARG A 1 300 ? 15.004 8.191 -15.938 1.00 92.31 300 ARG A N 1
ATOM 2263 C CA . ARG A 1 300 ? 15.135 8.210 -17.393 1.00 92.31 300 ARG A CA 1
ATOM 2264 C C . ARG A 1 300 ? 16.498 7.677 -17.758 1.00 92.31 300 ARG A C 1
ATOM 2266 O O . ARG A 1 300 ? 17.497 8.157 -17.225 1.00 92.31 300 ARG A O 1
ATOM 2273 N N . LEU A 1 301 ? 16.529 6.683 -18.631 1.00 93.38 301 LEU A N 1
ATOM 2274 C CA . LEU A 1 301 ? 17.741 5.948 -18.967 1.00 93.38 301 LEU A CA 1
ATOM 2275 C C . LEU A 1 301 ? 17.842 5.749 -20.477 1.00 93.38 301 LEU A C 1
ATOM 2277 O O . LEU A 1 301 ? 16.830 5.706 -21.178 1.00 93.38 301 LEU A O 1
ATOM 2281 N N . ALA A 1 302 ? 19.073 5.614 -20.959 1.00 94.19 302 ALA A N 1
ATOM 2282 C CA . ALA A 1 302 ? 19.352 5.083 -22.283 1.00 94.19 302 ALA A CA 1
ATOM 2283 C C . ALA A 1 302 ? 19.469 3.565 -22.172 1.00 94.19 302 ALA A C 1
ATOM 2285 O O . ALA A 1 302 ? 20.180 3.083 -21.291 1.00 94.19 302 ALA A O 1
ATOM 2286 N N . VAL A 1 303 ? 18.819 2.831 -23.071 1.00 93.81 303 VAL A N 1
ATOM 2287 C CA . VAL A 1 303 ? 19.002 1.379 -23.172 1.00 93.81 303 VAL A CA 1
ATOM 2288 C C . VAL A 1 303 ? 19.322 0.985 -24.604 1.00 93.81 303 VAL A C 1
ATOM 2290 O O . VAL A 1 303 ? 18.769 1.553 -25.550 1.00 93.81 303 VAL A O 1
ATOM 2293 N N . TRP A 1 304 ? 20.235 0.032 -24.757 1.00 92.69 304 TRP A N 1
ATOM 2294 C CA . TRP A 1 304 ? 20.566 -0.561 -26.045 1.00 92.69 304 TRP A CA 1
ATOM 2295 C C . TRP A 1 304 ? 19.756 -1.841 -26.213 1.00 92.69 304 TRP A C 1
ATOM 2297 O O . TRP A 1 304 ? 19.858 -2.761 -25.403 1.00 92.69 304 TRP A O 1
ATOM 2307 N N . LEU A 1 305 ? 18.910 -1.888 -27.239 1.00 90.81 305 LEU A N 1
ATOM 2308 C CA . LEU A 1 305 ? 18.052 -3.036 -27.512 1.00 90.81 305 LEU A CA 1
ATOM 2309 C C . LEU A 1 305 ? 17.896 -3.196 -29.018 1.00 90.81 305 LEU A C 1
ATOM 2311 O O . LEU A 1 305 ? 17.542 -2.242 -29.712 1.00 90.81 305 LEU A O 1
ATOM 2315 N N . ASP A 1 306 ? 18.135 -4.417 -29.495 1.00 88.38 306 ASP A N 1
ATOM 2316 C CA . ASP A 1 306 ? 17.989 -4.794 -30.905 1.00 88.38 306 ASP A CA 1
ATOM 2317 C C . ASP A 1 306 ? 18.783 -3.875 -31.856 1.00 88.38 306 ASP A C 1
ATOM 2319 O O . ASP A 1 306 ? 18.283 -3.358 -32.851 1.00 88.38 306 ASP A O 1
ATOM 2323 N N . GLY A 1 307 ? 20.040 -3.596 -31.492 1.00 89.44 307 GLY A N 1
ATOM 2324 C CA . GLY A 1 307 ? 20.963 -2.817 -32.321 1.00 89.44 307 GLY A CA 1
ATOM 2325 C C . GLY A 1 307 ? 20.670 -1.315 -32.398 1.00 89.44 307 GLY A C 1
ATOM 2326 O O . GLY A 1 307 ? 21.242 -0.635 -33.252 1.00 89.44 307 GLY A O 1
ATOM 2327 N N . ARG A 1 308 ? 19.797 -0.778 -31.535 1.00 90.69 308 ARG A N 1
ATOM 2328 C CA . ARG A 1 308 ? 19.506 0.659 -31.482 1.00 90.69 308 ARG A CA 1
ATOM 2329 C C . ARG A 1 308 ? 19.324 1.183 -30.061 1.00 90.69 308 ARG A C 1
ATOM 2331 O O . ARG A 1 308 ? 19.019 0.451 -29.120 1.00 90.69 308 ARG A O 1
ATOM 2338 N N . TRP A 1 309 ? 19.478 2.497 -29.941 1.00 91.94 309 TRP A N 1
ATOM 2339 C CA . TRP A 1 309 ? 19.229 3.239 -28.715 1.00 91.94 309 TRP A CA 1
ATOM 2340 C C . TRP A 1 309 ? 17.742 3.525 -28.513 1.00 91.94 309 TRP A C 1
ATOM 2342 O O . TRP A 1 309 ? 17.043 3.966 -29.429 1.00 91.94 309 TRP A O 1
ATOM 2352 N N . TRP A 1 310 ? 17.305 3.345 -27.271 1.00 92.00 310 TRP A N 1
ATOM 2353 C CA . TRP A 1 310 ? 15.970 3.660 -26.784 1.00 92.00 310 TRP A CA 1
ATOM 2354 C C . TRP A 1 310 ? 16.054 4.568 -25.563 1.00 92.00 310 TRP A C 1
ATOM 2356 O O . TRP A 1 310 ? 16.986 4.470 -24.758 1.00 92.00 310 TRP A O 1
ATOM 2366 N N . GLN A 1 311 ? 15.048 5.423 -25.403 1.00 92.81 311 GLN A N 1
ATOM 2367 C CA . GLN A 1 311 ? 14.829 6.145 -24.159 1.00 92.81 311 GLN A CA 1
ATOM 2368 C C . GLN A 1 311 ? 13.820 5.374 -23.310 1.00 92.81 311 GLN A C 1
ATOM 2370 O O . GLN A 1 311 ? 12.736 5.034 -23.777 1.00 92.81 311 GLN A O 1
ATOM 2375 N N . VAL A 1 312 ? 14.165 5.114 -22.053 1.00 94.12 312 VAL A N 1
ATOM 2376 C CA . VAL A 1 312 ? 13.293 4.431 -21.094 1.00 94.12 312 VAL A CA 1
ATOM 2377 C C . VAL A 1 312 ? 12.904 5.367 -19.972 1.00 94.12 312 VAL A C 1
ATOM 2379 O O . VAL A 1 312 ? 13.746 6.105 -19.461 1.00 94.12 312 VAL A O 1
ATOM 2382 N N . VAL A 1 313 ? 11.648 5.268 -19.548 1.00 94.88 313 VAL A N 1
ATOM 2383 C CA . VAL A 1 313 ? 11.162 5.823 -18.286 1.00 94.88 313 VAL A CA 1
ATOM 2384 C C . VAL A 1 313 ? 10.756 4.686 -17.356 1.00 94.88 313 VAL A C 1
ATOM 2386 O O . VAL A 1 313 ? 9.939 3.845 -17.730 1.00 94.88 313 VAL A O 1
ATOM 2389 N N . VAL A 1 314 ? 11.305 4.667 -16.142 1.00 96.50 314 VAL A N 1
ATOM 2390 C CA . VAL A 1 314 ? 10.933 3.723 -15.080 1.00 96.50 314 VAL A CA 1
ATOM 2391 C C . VAL A 1 314 ? 10.581 4.471 -13.798 1.00 96.50 314 VAL A C 1
ATOM 2393 O O . VAL A 1 314 ? 11.265 5.418 -13.416 1.00 96.50 314 VAL A O 1
ATOM 2396 N N . GLY A 1 315 ? 9.503 4.064 -13.139 1.00 95.75 315 GLY A N 1
ATOM 2397 C CA . GLY A 1 315 ? 9.006 4.703 -11.923 1.00 95.75 315 GLY A CA 1
ATOM 2398 C C . GLY A 1 315 ? 7.900 3.883 -11.272 1.00 95.75 315 GLY A C 1
ATOM 2399 O O . GLY A 1 315 ? 7.468 2.873 -11.828 1.00 95.75 315 GLY A O 1
ATOM 2400 N N . ARG A 1 316 ? 7.432 4.299 -10.094 1.00 95.25 316 ARG A N 1
ATOM 2401 C CA . ARG A 1 316 ? 6.234 3.705 -9.485 1.00 95.25 316 ARG A CA 1
ATOM 2402 C C . ARG A 1 316 ? 4.971 4.221 -10.156 1.00 95.25 316 ARG A C 1
ATOM 2404 O O . ARG A 1 316 ? 4.919 5.391 -10.532 1.00 95.25 316 ARG A O 1
ATOM 2411 N N . ALA A 1 317 ? 3.954 3.371 -10.254 1.00 94.31 317 ALA A N 1
ATOM 2412 C CA . ALA A 1 317 ? 2.619 3.859 -10.555 1.00 94.31 317 ALA A CA 1
ATOM 2413 C C . ALA A 1 317 ? 2.080 4.641 -9.349 1.00 94.31 317 ALA A C 1
ATOM 2415 O O . ALA A 1 317 ? 2.384 4.288 -8.206 1.00 94.31 317 ALA A O 1
ATOM 2416 N N . GLY A 1 318 ? 1.305 5.690 -9.583 1.00 93.00 318 GLY A N 1
ATOM 2417 C CA . GLY A 1 318 ? 0.697 6.499 -8.542 1.00 93.00 318 GLY A CA 1
ATOM 2418 C C . GLY A 1 318 ? 0.247 7.869 -9.040 1.00 93.00 318 GLY A C 1
ATOM 2419 O O . GLY A 1 318 ? 0.224 8.135 -10.238 1.00 93.00 318 GLY A O 1
ATOM 2420 N N . ILE A 1 319 ? -0.133 8.754 -8.115 1.00 88.81 319 ILE A N 1
ATOM 2421 C CA . ILE A 1 319 ? -0.590 10.118 -8.432 1.00 88.81 319 ILE A CA 1
ATOM 2422 C C . ILE A 1 319 ? 0.079 11.105 -7.486 1.00 88.81 319 ILE A C 1
ATOM 2424 O O . ILE A 1 319 ? -0.061 11.008 -6.260 1.00 88.81 319 ILE A O 1
ATOM 2428 N N . GLY A 1 320 ? 0.771 12.093 -8.058 1.00 88.25 320 GLY A N 1
ATOM 2429 C CA . GLY A 1 320 ? 1.523 13.067 -7.280 1.00 88.25 320 GLY A CA 1
ATOM 2430 C C . GLY A 1 320 ? 2.557 12.353 -6.415 1.00 88.25 320 GLY A C 1
ATOM 2431 O O . GLY A 1 320 ? 3.352 11.566 -6.911 1.00 88.25 320 GLY A O 1
ATOM 2432 N N . TRP A 1 321 ? 2.535 12.586 -5.106 1.00 88.50 321 TRP A N 1
ATOM 2433 C CA . TRP A 1 321 ? 3.491 11.959 -4.193 1.00 88.50 321 TRP A CA 1
ATOM 2434 C C . TRP A 1 321 ? 3.112 10.527 -3.768 1.00 88.50 321 TRP A C 1
ATOM 2436 O O . TRP A 1 321 ? 3.932 9.838 -3.166 1.00 88.50 321 TRP A O 1
ATOM 2446 N N . ARG A 1 322 ? 1.879 10.075 -4.037 1.00 89.25 322 ARG A N 1
ATOM 2447 C CA . ARG A 1 322 ? 1.392 8.759 -3.600 1.00 89.25 322 ARG A CA 1
ATOM 2448 C C . ARG A 1 322 ? 1.862 7.692 -4.574 1.00 89.25 322 ARG A C 1
ATOM 2450 O O . ARG A 1 322 ? 1.466 7.723 -5.733 1.00 89.25 322 ARG A O 1
ATOM 2457 N N . GLU A 1 323 ? 2.651 6.747 -4.082 1.00 92.75 323 GLU A N 1
ATOM 2458 C CA . GLU A 1 323 ? 3.149 5.601 -4.842 1.00 92.75 323 GLU A CA 1
ATOM 2459 C C . GLU A 1 323 ? 2.273 4.360 -4.589 1.00 92.75 323 GLU A C 1
ATOM 2461 O O . GLU A 1 323 ? 1.682 4.199 -3.520 1.00 92.75 323 GLU A O 1
ATOM 2466 N N . SER A 1 324 ? 2.210 3.471 -5.573 1.00 92.12 324 SER A N 1
ATOM 2467 C CA . SER A 1 324 ? 1.707 2.103 -5.446 1.00 92.12 324 SER A CA 1
ATOM 2468 C C . SER A 1 324 ? 2.872 1.105 -5.425 1.00 92.12 324 SER A C 1
ATOM 2470 O O . SER A 1 324 ? 4.035 1.458 -5.643 1.00 92.12 324 SER A O 1
ATOM 2472 N N . THR A 1 325 ? 2.558 -0.170 -5.212 1.00 92.94 325 THR A N 1
ATOM 2473 C CA . THR A 1 325 ? 3.514 -1.275 -5.349 1.00 92.94 325 THR A CA 1
ATOM 2474 C C . THR A 1 325 ? 3.836 -1.616 -6.809 1.00 92.94 325 THR A C 1
ATOM 2476 O O . THR A 1 325 ? 4.750 -2.407 -7.060 1.00 92.94 325 THR A O 1
ATOM 2479 N N . ASP A 1 326 ? 3.138 -1.016 -7.777 1.00 94.88 326 ASP A N 1
ATOM 2480 C CA . ASP A 1 326 ? 3.364 -1.252 -9.197 1.00 94.88 326 ASP A CA 1
ATOM 2481 C C . ASP A 1 326 ? 4.531 -0.406 -9.719 1.00 94.88 326 ASP A C 1
ATOM 2483 O O . ASP A 1 326 ? 4.687 0.772 -9.397 1.00 94.88 326 ASP A O 1
ATOM 2487 N N . THR A 1 327 ? 5.362 -1.014 -10.558 1.00 96.38 327 THR A N 1
ATOM 2488 C CA . THR A 1 327 ? 6.437 -0.357 -11.303 1.00 96.38 327 THR A CA 1
ATOM 2489 C C . THR A 1 327 ? 6.043 -0.271 -12.769 1.00 96.38 327 THR A C 1
ATOM 2491 O O . THR A 1 327 ? 5.729 -1.285 -13.397 1.00 96.38 327 THR A O 1
ATOM 2494 N N . LEU A 1 328 ? 6.103 0.935 -13.322 1.00 96.25 328 LEU A N 1
ATOM 2495 C CA . LEU A 1 328 ? 5.854 1.222 -14.726 1.00 96.25 328 LEU A CA 1
ATOM 2496 C C . LEU A 1 328 ? 7.178 1.347 -15.469 1.00 96.25 328 LEU A C 1
ATOM 2498 O O . LEU A 1 328 ? 8.100 2.023 -15.007 1.00 96.25 328 LEU A O 1
ATOM 2502 N N . VAL A 1 329 ? 7.258 0.731 -16.644 1.00 96.56 329 VAL A N 1
ATOM 2503 C CA . VAL A 1 329 ? 8.381 0.867 -17.576 1.00 96.56 329 VAL A CA 1
ATOM 2504 C C . VAL A 1 329 ? 7.817 1.243 -18.935 1.00 96.56 329 VAL A C 1
ATOM 2506 O O . VAL A 1 329 ? 6.969 0.529 -19.455 1.00 96.56 329 VAL A O 1
ATOM 2509 N N . THR A 1 330 ? 8.295 2.337 -19.521 1.00 95.00 330 THR A N 1
ATOM 2510 C CA . THR A 1 330 ? 7.881 2.781 -20.857 1.00 95.00 330 THR A CA 1
ATOM 2511 C C . THR A 1 330 ? 9.102 2.977 -21.741 1.00 95.00 330 THR A C 1
ATOM 2513 O O . THR A 1 330 ? 10.082 3.588 -21.314 1.00 95.00 330 THR A O 1
ATOM 2516 N N . LEU A 1 331 ? 9.033 2.463 -22.969 1.00 93.81 331 LEU A N 1
ATOM 2517 C CA . LEU A 1 331 ? 10.053 2.611 -24.002 1.00 93.81 331 LEU A CA 1
ATOM 2518 C C . LEU A 1 331 ? 9.596 3.622 -25.060 1.00 93.81 331 LEU A C 1
ATOM 2520 O O . LEU A 1 331 ? 8.486 3.530 -25.591 1.00 93.81 331 LEU A O 1
ATOM 2524 N N . TYR A 1 332 ? 10.497 4.537 -25.405 1.00 91.62 332 TYR A N 1
ATOM 2525 C CA . TYR A 1 332 ? 10.315 5.560 -26.425 1.00 91.62 332 TYR A CA 1
ATOM 2526 C C . TYR A 1 332 ? 11.439 5.490 -27.452 1.00 91.62 332 TYR A C 1
ATOM 2528 O O . TYR A 1 332 ? 12.611 5.300 -27.102 1.00 91.62 332 TYR A O 1
ATOM 2536 N N . GLU A 1 333 ? 11.103 5.730 -28.716 1.00 89.56 333 GLU A N 1
ATOM 2537 C CA . GLU A 1 333 ? 12.133 6.115 -29.676 1.00 89.56 333 GLU A CA 1
ATOM 2538 C C . GLU A 1 333 ? 12.722 7.474 -29.264 1.00 89.56 333 GLU A C 1
ATOM 2540 O O . GLU A 1 333 ? 11.983 8.344 -28.787 1.00 89.56 333 GLU A O 1
ATOM 2545 N N . PRO A 1 334 ? 14.036 7.704 -29.443 1.00 83.19 334 PRO A N 1
ATOM 2546 C CA . PRO A 1 334 ? 14.579 9.058 -29.388 1.00 83.19 334 PRO A CA 1
ATOM 2547 C C . PRO A 1 334 ? 13.775 9.944 -30.359 1.00 83.19 334 PRO A C 1
ATOM 2549 O O . PRO A 1 334 ? 13.640 9.606 -31.530 1.00 83.19 334 PRO A O 1
ATOM 2552 N N . LEU A 1 335 ? 13.162 11.050 -29.933 1.00 78.81 335 LEU A N 1
ATOM 2553 C CA . LEU A 1 335 ? 13.557 11.984 -28.869 1.00 78.81 335 LEU A CA 1
ATOM 2554 C C . LEU A 1 335 ? 12.816 11.841 -27.525 1.00 78.81 335 LEU A C 1
ATOM 2556 O O . LEU A 1 335 ? 13.011 12.678 -26.644 1.00 78.81 335 LEU A O 1
ATOM 2560 N N . GLY A 1 336 ? 11.973 10.822 -27.349 1.00 76.44 336 GLY A N 1
ATOM 2561 C CA . GLY A 1 336 ? 11.242 10.608 -26.097 1.00 76.44 336 GLY A CA 1
ATOM 2562 C C . GLY A 1 336 ? 9.949 11.416 -25.957 1.00 76.44 336 GLY A C 1
ATOM 2563 O O . GLY A 1 336 ? 9.531 11.707 -24.832 1.00 76.44 336 GLY A O 1
ATOM 2564 N N . ARG A 1 337 ? 9.314 11.808 -27.070 1.00 81.88 337 ARG A N 1
ATOM 2565 C CA . ARG A 1 337 ? 8.010 12.493 -27.048 1.00 81.88 337 ARG A CA 1
ATOM 2566 C C . ARG A 1 337 ? 6.882 11.483 -26.863 1.00 81.88 337 ARG A C 1
ATOM 2568 O O . ARG A 1 337 ? 7.044 10.307 -27.168 1.00 81.88 337 ARG A O 1
ATOM 2575 N N . ALA A 1 338 ? 5.704 11.955 -26.458 1.00 75.81 338 ALA A N 1
ATOM 2576 C CA . ALA A 1 338 ? 4.526 11.104 -26.261 1.00 75.81 338 ALA A CA 1
ATOM 2577 C C . ALA A 1 338 ? 4.196 10.230 -27.488 1.00 75.81 338 ALA A C 1
ATOM 2579 O O . ALA A 1 338 ? 3.934 9.039 -27.361 1.00 75.81 338 ALA A O 1
ATOM 2580 N N . ILE A 1 339 ? 4.265 10.815 -28.691 1.00 77.94 339 ILE A N 1
ATOM 2581 C CA . ILE A 1 339 ? 4.010 10.113 -29.961 1.00 77.94 339 ILE A CA 1
ATOM 2582 C C . ILE A 1 339 ? 5.090 9.078 -30.312 1.00 77.94 339 ILE A C 1
ATOM 2584 O O . ILE A 1 339 ? 4.857 8.198 -31.137 1.00 77.94 339 ILE A O 1
ATOM 2588 N N . ASP A 1 340 ? 6.263 9.182 -29.686 1.00 85.56 340 ASP A N 1
ATOM 2589 C CA . ASP A 1 340 ? 7.395 8.287 -29.909 1.00 85.56 340 ASP A CA 1
ATOM 2590 C C . ASP A 1 340 ? 7.345 7.066 -28.966 1.00 85.56 340 ASP A C 1
ATOM 2592 O O . ASP A 1 340 ? 8.220 6.199 -29.050 1.00 85.56 340 ASP A O 1
ATOM 2596 N N . ALA A 1 341 ? 6.350 6.977 -28.072 1.00 89.44 341 ALA A N 1
ATOM 2597 C CA . ALA A 1 341 ? 6.130 5.813 -27.218 1.00 89.44 341 ALA A CA 1
ATOM 2598 C C . ALA A 1 341 ? 5.858 4.566 -28.066 1.00 89.44 341 ALA A C 1
ATOM 2600 O O . ALA A 1 341 ? 4.998 4.577 -28.947 1.00 89.44 341 ALA A O 1
ATOM 2601 N N . GLN A 1 342 ? 6.569 3.476 -27.780 1.00 91.75 342 GLN A N 1
ATOM 2602 C CA . GLN A 1 342 ? 6.424 2.234 -28.545 1.00 91.75 342 GLN A CA 1
ATOM 2603 C C . GLN A 1 342 ? 5.984 1.033 -27.716 1.00 91.75 342 GLN A C 1
ATOM 2605 O O . GLN A 1 342 ? 5.431 0.085 -28.277 1.00 91.75 342 GLN A O 1
ATOM 2610 N N . ALA A 1 343 ? 6.239 1.050 -26.406 1.00 92.94 343 ALA A N 1
ATOM 2611 C CA . ALA A 1 343 ? 5.807 -0.016 -25.515 1.00 92.94 343 ALA A CA 1
ATOM 2612 C C . ALA A 1 343 ? 5.734 0.438 -24.052 1.00 92.94 343 ALA A C 1
ATOM 2614 O O . ALA A 1 343 ? 6.492 1.313 -23.627 1.00 92.94 343 ALA A O 1
ATOM 2615 N N . GLY A 1 344 ? 4.851 -0.195 -23.283 1.00 93.50 344 GLY A N 1
ATOM 2616 C CA . GLY A 1 344 ? 4.674 0.025 -21.852 1.00 93.50 344 GLY A CA 1
ATOM 2617 C C . GLY A 1 344 ? 4.447 -1.290 -21.110 1.00 93.50 344 GLY A C 1
ATOM 2618 O O . GLY A 1 344 ? 3.767 -2.180 -21.611 1.00 93.50 344 GLY A O 1
ATOM 2619 N N . TRP A 1 345 ? 4.999 -1.414 -19.905 1.00 94.50 345 TRP A N 1
ATOM 2620 C CA . TRP A 1 345 ? 4.801 -2.556 -19.015 1.00 94.50 345 TRP A CA 1
ATOM 2621 C C . TRP A 1 345 ? 4.446 -2.082 -17.612 1.00 94.50 345 TRP A C 1
ATOM 2623 O O . TRP A 1 345 ? 5.055 -1.142 -17.095 1.00 94.50 345 TRP A O 1
ATOM 2633 N N . ARG A 1 346 ? 3.526 -2.806 -16.970 1.00 95.19 346 ARG A N 1
ATOM 2634 C CA . ARG A 1 346 ? 3.249 -2.691 -15.536 1.00 95.19 346 ARG A CA 1
ATOM 2635 C C . ARG A 1 346 ? 3.686 -3.965 -14.832 1.00 95.19 346 ARG A C 1
ATOM 2637 O O . ARG A 1 346 ? 3.282 -5.064 -15.219 1.00 95.19 346 ARG A O 1
ATOM 2644 N N . PHE A 1 347 ? 4.483 -3.819 -13.782 1.00 96.12 347 PHE A N 1
ATOM 2645 C CA . PHE A 1 347 ? 4.917 -4.916 -12.925 1.00 96.12 347 PHE A CA 1
ATOM 2646 C C . PHE A 1 347 ? 4.426 -4.698 -11.499 1.00 96.12 347 PHE A C 1
ATOM 2648 O O . PHE A 1 347 ? 4.817 -3.724 -10.870 1.00 96.12 347 PHE A O 1
ATOM 2655 N N . THR A 1 348 ? 3.638 -5.625 -10.969 1.00 94.75 348 THR A N 1
ATOM 2656 C CA . THR A 1 348 ? 3.150 -5.575 -9.588 1.00 94.75 348 THR A CA 1
ATOM 2657 C C . THR A 1 348 ? 4.141 -6.254 -8.658 1.00 94.75 348 THR A C 1
ATOM 2659 O O . THR A 1 348 ? 4.534 -7.402 -8.895 1.00 94.75 348 THR A O 1
ATOM 2662 N N . LEU A 1 349 ? 4.558 -5.551 -7.602 1.00 93.81 349 LEU A N 1
ATOM 2663 C CA . LEU A 1 349 ? 5.317 -6.145 -6.507 1.00 93.81 349 LEU A CA 1
ATOM 2664 C C . LEU A 1 349 ? 4.365 -6.933 -5.602 1.00 93.81 349 LEU A C 1
ATOM 2666 O O . LEU A 1 349 ? 3.486 -6.365 -4.960 1.00 93.81 349 LEU A O 1
ATOM 2670 N N . GLU A 1 350 ? 4.566 -8.245 -5.546 1.00 92.94 350 GLU A N 1
ATOM 2671 C CA . GLU A 1 350 ? 3.756 -9.173 -4.759 1.00 92.94 350 GLU A CA 1
ATOM 2672 C C . GLU A 1 350 ? 4.623 -9.891 -3.726 1.00 92.94 350 GLU A C 1
ATOM 2674 O O . GLU A 1 350 ? 5.793 -10.203 -3.984 1.00 92.94 350 GLU A O 1
ATOM 2679 N N . ALA A 1 351 ? 4.028 -10.218 -2.579 1.00 93.38 351 ALA A N 1
ATOM 2680 C CA . ALA A 1 351 ? 4.641 -11.130 -1.629 1.00 93.38 351 ALA A CA 1
ATOM 2681 C C . ALA A 1 351 ? 4.778 -12.530 -2.250 1.00 93.38 351 ALA A C 1
ATOM 2683 O O . ALA A 1 351 ? 3.850 -13.071 -2.851 1.00 93.38 351 ALA A O 1
ATOM 2684 N N . SER A 1 352 ? 5.966 -13.112 -2.120 1.00 93.12 352 SER A N 1
ATOM 2685 C CA . SER A 1 352 ? 6.290 -14.450 -2.624 1.00 93.12 352 SER A CA 1
ATOM 2686 C C . SER A 1 352 ? 6.761 -15.407 -1.537 1.00 93.12 352 SER A C 1
ATOM 2688 O O . SER A 1 352 ? 7.040 -16.564 -1.825 1.00 93.12 352 SER A O 1
ATOM 2690 N N . GLY A 1 353 ? 6.905 -14.926 -0.305 1.00 95.00 353 GLY A N 1
ATOM 2691 C CA . GLY A 1 353 ? 7.386 -15.715 0.818 1.00 95.00 353 GLY A CA 1
ATOM 2692 C C . GLY A 1 353 ? 7.693 -14.852 2.035 1.00 95.00 353 GLY A C 1
ATOM 2693 O O . GLY A 1 353 ? 7.631 -13.623 1.977 1.00 95.00 353 GLY A O 1
ATOM 2694 N N . LEU A 1 354 ? 8.073 -15.507 3.128 1.00 96.75 354 LEU A N 1
ATOM 2695 C CA . LEU A 1 354 ? 8.477 -14.871 4.380 1.00 96.75 354 LEU A CA 1
ATOM 2696 C C . LEU A 1 354 ? 9.997 -14.935 4.535 1.00 96.75 354 LEU A C 1
ATOM 2698 O O . LEU A 1 354 ? 10.571 -16.017 4.501 1.00 96.75 354 LEU A O 1
ATOM 2702 N N . VAL A 1 355 ? 10.631 -13.788 4.773 1.00 96.12 355 VAL A N 1
ATOM 2703 C CA . VAL A 1 355 ? 12.031 -13.712 5.219 1.00 96.12 355 VAL A CA 1
ATOM 2704 C C . VAL A 1 355 ? 12.099 -13.995 6.719 1.00 96.12 355 VAL A C 1
ATOM 2706 O O . VAL A 1 355 ? 12.883 -14.822 7.179 1.00 96.12 355 VAL A O 1
ATOM 2709 N N . SER A 1 356 ? 11.273 -13.300 7.505 1.00 97.31 356 SER A N 1
ATOM 2710 C CA . SER A 1 356 ? 11.212 -13.470 8.957 1.00 97.31 356 SER A CA 1
ATOM 2711 C C . SER A 1 356 ? 9.886 -12.982 9.528 1.00 97.31 356 SER A C 1
ATOM 2713 O O . SER A 1 356 ? 9.356 -11.976 9.067 1.00 97.31 356 SER A O 1
ATOM 2715 N N . ALA A 1 357 ? 9.406 -13.641 10.583 1.00 97.81 357 ALA A N 1
ATOM 2716 C CA . ALA A 1 357 ? 8.346 -13.131 11.447 1.00 97.81 357 ALA A CA 1
ATOM 2717 C C . ALA A 1 357 ? 8.855 -13.085 12.888 1.00 97.81 357 ALA A C 1
ATOM 2719 O O . ALA A 1 357 ? 9.261 -14.119 13.433 1.00 97.81 357 ALA A O 1
ATOM 2720 N N . THR A 1 358 ? 8.838 -11.905 13.496 1.00 97.81 358 THR A N 1
ATOM 2721 C CA . THR A 1 358 ? 9.266 -11.691 14.880 1.00 97.81 358 THR A CA 1
ATOM 2722 C C . THR A 1 358 ? 8.123 -11.122 15.704 1.00 97.81 358 THR A C 1
ATOM 2724 O O . THR A 1 358 ? 7.217 -10.474 15.182 1.00 97.81 358 THR A O 1
ATOM 2727 N N . ALA A 1 359 ? 8.158 -11.404 17.004 1.00 97.19 359 ALA A N 1
ATOM 2728 C CA . ALA A 1 359 ? 7.213 -10.852 17.954 1.00 97.19 359 ALA A CA 1
ATOM 2729 C C . ALA A 1 359 ? 7.933 -10.390 19.218 1.00 97.19 359 ALA A C 1
ATOM 2731 O O . ALA A 1 359 ? 8.894 -11.031 19.651 1.00 97.19 359 ALA A O 1
ATOM 2732 N N . SER A 1 360 ? 7.443 -9.310 19.816 1.00 95.38 360 SER A N 1
ATOM 2733 C CA . SER A 1 360 ? 7.955 -8.769 21.076 1.00 95.38 360 SER A CA 1
ATOM 2734 C C . SER A 1 360 ? 6.813 -8.225 21.940 1.00 95.38 360 SER A C 1
ATOM 2736 O O . SER A 1 360 ? 5.776 -7.837 21.398 1.00 95.38 360 SER A O 1
ATOM 2738 N N . PRO A 1 361 ? 6.956 -8.217 23.274 1.00 93.25 361 PRO A N 1
ATOM 2739 C CA . PRO A 1 361 ? 6.114 -7.378 24.125 1.00 93.25 361 PRO A CA 1
ATOM 2740 C C . PRO A 1 361 ? 6.413 -5.889 23.862 1.00 93.25 361 PRO A C 1
ATOM 2742 O O . PRO A 1 361 ? 7.543 -5.570 23.476 1.00 93.25 361 PRO A O 1
ATOM 2745 N N . GLU A 1 362 ? 5.418 -5.014 24.043 1.00 84.94 362 GLU A N 1
ATOM 2746 C CA . GLU A 1 362 ? 5.619 -3.551 24.117 1.00 84.94 362 GLU A CA 1
ATOM 2747 C C . GLU A 1 362 ? 5.918 -3.069 25.539 1.00 84.94 362 GLU A C 1
ATOM 2749 O O . GLU A 1 362 ? 5.366 -3.657 26.503 1.00 84.94 362 GLU A O 1
#